Protein AF-A0A0K0DYM8-F1 (afdb_monomer)

Structure (mmCIF, N/CA/C/O backbone):
data_AF-A0A0K0DYM8-F1
#
_entry.id   AF-A0A0K0DYM8-F1
#
loop_
_atom_site.group_PDB
_atom_site.id
_atom_site.type_symbol
_atom_site.label_atom_id
_atom_site.label_alt_id
_atom_site.label_comp_id
_atom_site.label_asym_id
_atom_site.label_entity_id
_atom_site.label_seq_id
_atom_site.pdbx_PDB_ins_code
_atom_site.Cartn_x
_atom_site.Cartn_y
_atom_site.Cartn_z
_atom_site.occupancy
_atom_site.B_iso_or_equiv
_atom_site.auth_seq_id
_atom_site.auth_comp_id
_atom_site.auth_asym_id
_atom_site.auth_atom_id
_atom_site.pdbx_PDB_model_num
ATOM 1 N N . MET A 1 1 ? 2.536 31.984 -55.701 1.00 76.25 1 MET A N 1
ATOM 2 C CA . MET A 1 1 ? 2.014 32.136 -54.319 1.00 76.25 1 MET A CA 1
ATOM 3 C C . MET A 1 1 ? 1.707 30.810 -53.613 1.00 76.25 1 MET A C 1
ATOM 5 O O . MET A 1 1 ? 1.907 30.749 -52.410 1.00 76.25 1 MET A O 1
ATOM 9 N N . ILE A 1 2 ? 1.305 29.739 -54.312 1.00 89.00 2 ILE A N 1
ATOM 10 C CA . ILE A 1 2 ? 0.937 28.446 -53.687 1.00 89.00 2 ILE A CA 1
ATOM 11 C C . ILE A 1 2 ? 2.095 27.797 -52.894 1.00 89.00 2 ILE A C 1
ATOM 13 O O . ILE A 1 2 ? 1.890 27.336 -51.775 1.00 89.00 2 ILE A O 1
ATOM 17 N N . TYR A 1 3 ? 3.330 27.836 -53.409 1.00 87.06 3 TYR A N 1
ATOM 18 C CA . TYR A 1 3 ? 4.494 27.229 -52.738 1.00 87.06 3 TYR A CA 1
ATOM 19 C C . TYR A 1 3 ? 4.825 27.833 -51.362 1.00 87.06 3 TYR A C 1
ATOM 21 O O . TYR A 1 3 ? 5.215 27.100 -50.455 1.00 87.06 3 TYR A O 1
ATOM 29 N N . MET A 1 4 ? 4.624 29.143 -51.175 1.00 86.62 4 MET A N 1
ATOM 30 C CA . MET A 1 4 ? 4.888 29.799 -49.884 1.00 86.62 4 MET A CA 1
ATOM 31 C C . MET A 1 4 ? 3.866 29.395 -48.814 1.00 86.62 4 MET A C 1
ATOM 33 O O . MET A 1 4 ? 4.218 29.268 -47.645 1.00 86.62 4 MET A O 1
ATOM 37 N N . SER A 1 5 ? 2.620 29.120 -49.211 1.00 91.62 5 SER A N 1
ATOM 38 C CA . SER A 1 5 ? 1.587 28.621 -48.295 1.00 91.62 5 SER A CA 1
ATOM 39 C C . SER A 1 5 ? 1.894 27.192 -47.827 1.00 91.62 5 SER A C 1
ATOM 41 O O . SER A 1 5 ? 1.830 26.908 -46.632 1.00 91.62 5 SER A O 1
ATOM 43 N N . LEU A 1 6 ? 2.337 26.321 -48.739 1.00 94.88 6 LEU A N 1
ATOM 44 C CA . LEU A 1 6 ? 2.711 24.938 -48.424 1.00 94.88 6 LEU A CA 1
ATOM 45 C C . LEU A 1 6 ? 3.887 24.863 -47.437 1.00 94.88 6 LEU A C 1
ATOM 47 O O . LEU A 1 6 ? 3.807 24.144 -46.442 1.00 94.88 6 LEU A O 1
ATOM 51 N N . PHE A 1 7 ? 4.940 25.658 -47.644 1.00 95.31 7 PHE A N 1
ATOM 52 C CA . PHE A 1 7 ? 6.095 25.671 -46.740 1.00 95.31 7 PHE A CA 1
ATOM 53 C C . PHE A 1 7 ? 5.724 26.116 -45.315 1.00 95.31 7 PHE A C 1
ATOM 55 O O . PHE A 1 7 ? 6.133 25.479 -44.344 1.00 95.31 7 PHE A O 1
ATOM 62 N N . LEU A 1 8 ? 4.892 27.155 -45.180 1.00 95.06 8 LEU A N 1
ATOM 63 C CA . LEU A 1 8 ? 4.423 27.635 -43.876 1.00 95.06 8 LEU A CA 1
ATOM 64 C C . LEU A 1 8 ? 3.559 26.596 -43.150 1.00 95.06 8 LEU A C 1
ATOM 66 O O . LEU A 1 8 ? 3.735 26.397 -41.949 1.00 95.06 8 LEU A O 1
ATOM 70 N N . THR A 1 9 ? 2.673 25.892 -43.863 1.00 96.12 9 THR A N 1
ATOM 71 C CA . THR A 1 9 ? 1.857 24.826 -43.252 1.00 96.12 9 THR A CA 1
ATOM 72 C C . THR A 1 9 ? 2.704 23.655 -42.751 1.00 96.12 9 THR A C 1
ATOM 74 O O . THR A 1 9 ? 2.507 23.199 -41.626 1.00 96.12 9 THR A O 1
ATOM 77 N N . ILE A 1 10 ? 3.699 23.215 -43.530 1.00 96.94 10 ILE A N 1
ATOM 78 C CA . ILE A 1 10 ? 4.620 22.143 -43.128 1.00 96.94 10 ILE A CA 1
ATOM 79 C C . ILE A 1 10 ? 5.446 22.578 -41.912 1.00 96.94 10 ILE A C 1
ATOM 81 O O . ILE A 1 10 ? 5.544 21.831 -40.939 1.00 96.94 10 ILE A O 1
ATOM 85 N N . HIS A 1 11 ? 5.988 23.799 -41.926 1.00 96.75 11 HIS A N 1
ATOM 86 C CA . HIS A 1 11 ? 6.742 24.337 -40.796 1.00 96.75 11 HIS A CA 1
ATOM 87 C C . HIS A 1 11 ? 5.886 24.395 -39.522 1.00 96.75 11 HIS A C 1
ATOM 89 O O . HIS A 1 11 ? 6.341 23.976 -38.460 1.00 96.75 11 HIS A O 1
ATOM 95 N N . PHE A 1 12 ? 4.629 24.839 -39.625 1.00 97.00 12 PHE A N 1
ATOM 96 C CA . PHE A 1 12 ? 3.708 24.907 -38.490 1.00 97.00 12 PHE A CA 1
ATOM 97 C C . PHE A 1 12 ? 3.423 23.520 -37.890 1.00 97.00 12 PHE A C 1
ATOM 99 O O . PHE A 1 12 ? 3.546 23.341 -36.677 1.00 97.00 12 PHE A O 1
ATOM 106 N N . ILE A 1 13 ? 3.150 22.513 -38.729 1.00 97.12 13 ILE A N 1
ATOM 107 C CA . ILE A 1 13 ? 2.933 21.121 -38.293 1.00 97.12 13 ILE A CA 1
ATOM 108 C C . ILE A 1 13 ? 4.178 20.558 -37.590 1.00 97.12 13 ILE A C 1
ATOM 110 O O . ILE A 1 13 ? 4.057 19.918 -36.541 1.00 97.12 13 ILE A O 1
ATOM 114 N N . ILE A 1 14 ? 5.377 20.824 -38.121 1.00 97.06 14 ILE A N 1
ATOM 115 C CA . ILE A 1 14 ? 6.640 20.396 -37.503 1.00 97.06 14 ILE A CA 1
ATOM 116 C C . ILE A 1 14 ? 6.831 21.082 -36.146 1.00 97.06 14 ILE A C 1
ATOM 118 O O . ILE A 1 14 ? 7.105 20.401 -35.159 1.00 97.06 14 ILE A O 1
ATOM 122 N N . THR A 1 15 ? 6.628 22.400 -36.053 1.00 96.19 15 THR A N 1
ATOM 123 C CA . THR A 1 15 ? 6.769 23.127 -34.781 1.00 96.19 15 THR A CA 1
ATOM 124 C C . THR A 1 15 ? 5.769 22.671 -33.728 1.00 96.19 15 THR A C 1
ATOM 126 O O . THR A 1 15 ? 6.154 22.490 -32.578 1.00 96.19 15 THR A O 1
ATOM 129 N N . ILE A 1 16 ? 4.518 22.402 -34.112 1.00 94.81 16 ILE A N 1
ATOM 130 C CA . ILE A 1 16 ? 3.509 21.842 -33.210 1.00 94.81 16 ILE A CA 1
ATOM 131 C C . ILE A 1 16 ? 3.924 20.444 -32.746 1.00 94.81 16 ILE A C 1
ATOM 133 O O . ILE A 1 16 ? 3.840 20.150 -31.558 1.00 94.81 16 ILE A O 1
ATOM 137 N N . SER A 1 17 ? 4.425 19.596 -33.645 1.00 93.12 17 SER A N 1
ATOM 138 C CA . SER A 1 17 ? 4.879 18.241 -33.297 1.00 93.12 17 SER A CA 1
ATOM 139 C C . SER A 1 17 ? 6.057 18.268 -32.319 1.00 93.12 17 SER A C 1
ATOM 141 O O . SER A 1 17 ? 6.051 17.539 -31.329 1.00 93.12 17 SER A O 1
ATOM 143 N N . ILE A 1 18 ? 7.035 19.152 -32.544 1.00 92.94 18 ILE A N 1
ATOM 144 C CA . ILE A 1 18 ? 8.165 19.371 -31.628 1.00 92.94 18 ILE A CA 1
ATOM 145 C C . ILE A 1 18 ? 7.661 19.931 -30.295 1.00 92.94 18 ILE A C 1
ATOM 147 O O . ILE A 1 18 ? 8.083 19.460 -29.244 1.00 92.94 18 ILE A O 1
ATOM 151 N N . PHE A 1 19 ? 6.724 20.881 -30.310 1.00 90.38 19 PHE A N 1
ATOM 152 C CA . PHE A 1 19 ? 6.136 21.436 -29.094 1.00 90.38 19 PHE A CA 1
ATOM 153 C C . PHE A 1 19 ? 5.374 20.371 -28.294 1.00 90.38 19 PHE A C 1
ATOM 155 O O . PHE A 1 19 ? 5.543 20.289 -27.084 1.00 90.38 19 PHE A O 1
ATOM 162 N N . TYR A 1 20 ? 4.613 19.483 -28.938 1.00 87.81 20 TYR A N 1
ATOM 163 C CA . TYR A 1 20 ? 3.971 18.355 -28.256 1.00 87.81 20 TYR A CA 1
ATOM 164 C C . TYR A 1 20 ? 4.980 17.327 -27.724 1.00 87.81 20 TYR A C 1
ATOM 166 O O . TYR A 1 20 ? 4.738 16.730 -26.679 1.00 87.81 20 TYR A O 1
ATOM 174 N N . GLN A 1 21 ? 6.126 17.137 -28.377 1.00 84.19 21 GLN A N 1
ATOM 175 C CA . GLN A 1 21 ? 7.191 16.276 -27.850 1.00 84.19 21 GLN A CA 1
ATOM 176 C C . GLN A 1 21 ? 7.942 16.917 -26.671 1.00 84.19 21 GLN A C 1
ATOM 178 O O . GLN A 1 21 ? 8.301 16.213 -25.731 1.00 84.19 21 GLN A O 1
ATOM 183 N N . TYR A 1 22 ? 8.157 18.236 -26.697 1.00 82.88 22 TYR A N 1
ATOM 184 C CA . TYR A 1 22 ? 8.876 18.967 -25.646 1.00 82.88 22 TYR A CA 1
ATOM 185 C C . TYR A 1 22 ? 7.999 19.334 -24.443 1.00 82.88 22 TYR A C 1
ATOM 187 O O . TYR A 1 22 ? 8.452 19.244 -23.305 1.00 82.88 22 TYR A O 1
ATOM 195 N N . PHE A 1 23 ? 6.756 19.748 -24.683 1.00 75.88 23 PHE A N 1
ATOM 196 C CA . PHE A 1 23 ? 5.824 20.250 -23.667 1.00 75.88 23 PHE A CA 1
ATOM 197 C C . PHE A 1 23 ? 4.587 19.371 -23.501 1.00 75.88 23 PHE A C 1
ATOM 199 O O . PHE A 1 23 ? 3.978 19.355 -22.434 1.00 75.88 23 PHE A O 1
ATOM 206 N N . GLY A 1 24 ? 4.200 18.645 -24.550 1.00 59.47 24 GLY A N 1
ATOM 207 C CA . GLY A 1 24 ? 2.870 18.053 -24.669 1.00 59.47 24 GLY A CA 1
ATOM 208 C C . GLY A 1 24 ? 2.549 16.915 -23.715 1.00 59.47 24 GLY A C 1
ATOM 209 O O . GLY A 1 24 ? 1.377 16.612 -23.563 1.00 59.47 24 GLY A O 1
ATOM 210 N N . TYR A 1 25 ? 3.514 16.305 -23.034 1.00 57.59 25 TYR A N 1
ATOM 211 C CA . TYR A 1 25 ? 3.206 15.365 -21.961 1.00 57.59 25 TYR A CA 1
ATOM 212 C C . TYR A 1 25 ? 4.405 15.239 -21.022 1.00 57.59 25 TYR A C 1
ATOM 214 O O . TYR A 1 25 ? 5.128 14.245 -21.035 1.00 57.59 25 TYR A O 1
ATOM 222 N N . ALA A 1 26 ? 4.519 16.162 -20.067 1.00 56.34 26 ALA A N 1
ATOM 223 C CA . ALA A 1 26 ? 4.923 15.740 -18.727 1.00 56.34 26 ALA A CA 1
ATOM 224 C C . ALA A 1 26 ? 3.776 14.900 -18.130 1.00 56.34 26 ALA A C 1
ATOM 226 O O . ALA A 1 26 ? 3.166 15.252 -17.127 1.00 56.34 26 ALA A O 1
ATOM 227 N N . LYS A 1 27 ? 3.428 13.789 -18.799 1.00 60.34 27 LYS A N 1
ATOM 228 C CA . LYS A 1 27 ? 2.675 12.692 -18.198 1.00 60.34 27 LYS A CA 1
ATOM 229 C C . LYS A 1 27 ? 3.397 12.417 -16.891 1.00 60.34 27 LYS A C 1
ATOM 231 O O . LYS A 1 27 ? 4.626 12.371 -16.919 1.00 60.34 27 LYS A O 1
ATOM 236 N N . ASN A 1 28 ? 2.680 12.302 -15.775 1.00 65.44 28 ASN A N 1
ATOM 237 C CA . ASN A 1 28 ? 3.280 11.954 -14.490 1.00 65.44 28 ASN A CA 1
ATOM 238 C C . ASN A 1 28 ? 4.006 10.610 -14.650 1.00 65.44 28 ASN A C 1
ATOM 240 O O . ASN A 1 28 ? 3.429 9.551 -14.407 1.00 65.44 28 ASN A O 1
ATOM 244 N N . THR A 1 29 ? 5.272 10.652 -15.084 1.00 74.75 29 THR A N 1
ATOM 245 C CA . THR A 1 29 ? 6.110 9.480 -15.367 1.00 74.75 29 THR A CA 1
ATOM 246 C C . THR A 1 29 ? 6.224 8.629 -14.118 1.00 74.75 29 THR A C 1
ATOM 248 O O . THR A 1 29 ? 6.376 7.420 -14.207 1.00 74.75 29 THR A O 1
ATOM 251 N N . CYS A 1 30 ? 6.039 9.256 -12.954 1.00 81.25 30 CYS A N 1
ATOM 252 C CA . CYS A 1 30 ? 5.968 8.578 -11.683 1.00 81.25 30 CYS A CA 1
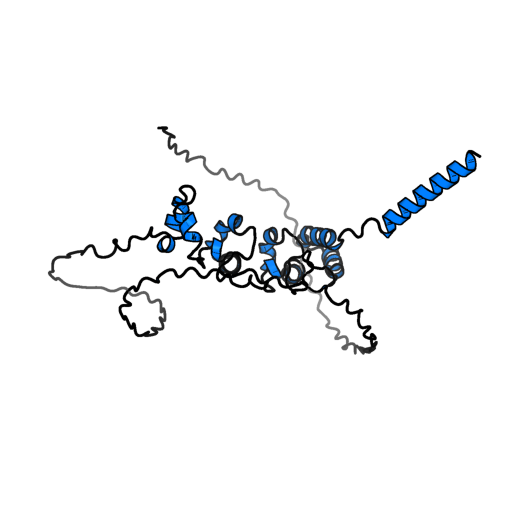ATOM 253 C C . CYS A 1 30 ? 4.910 7.463 -11.653 1.00 81.25 30 CYS A C 1
ATOM 255 O O . CYS A 1 30 ? 5.243 6.345 -11.277 1.00 81.25 30 CYS A O 1
ATOM 257 N N . ASN A 1 31 ? 3.675 7.702 -12.108 1.00 80.19 31 ASN A N 1
ATOM 258 C CA . ASN A 1 31 ? 2.615 6.690 -12.009 1.00 80.19 31 ASN A CA 1
ATOM 259 C C . ASN A 1 31 ? 2.886 5.499 -12.939 1.00 80.19 31 ASN A C 1
ATOM 261 O O . ASN A 1 31 ? 2.727 4.347 -12.532 1.00 80.19 31 ASN A O 1
ATOM 265 N N . GLU A 1 32 ? 3.332 5.759 -14.173 1.00 81.38 32 GLU A N 1
ATOM 266 C CA . GLU A 1 32 ? 3.671 4.705 -15.138 1.00 81.38 32 GLU A CA 1
ATOM 267 C C . GLU A 1 32 ? 4.900 3.894 -14.675 1.00 81.38 32 GLU A C 1
ATOM 269 O O . GLU A 1 32 ? 4.864 2.658 -14.693 1.00 81.38 32 GLU A O 1
ATOM 274 N N . ASP A 1 33 ? 5.948 4.562 -14.180 1.00 83.50 33 ASP A N 1
ATOM 275 C CA . ASP A 1 33 ? 7.163 3.917 -13.664 1.00 83.50 33 ASP A CA 1
ATOM 276 C C . ASP A 1 33 ? 6.875 3.094 -12.404 1.00 83.50 33 ASP A C 1
ATOM 278 O O . ASP A 1 33 ? 7.362 1.966 -12.261 1.00 83.50 33 ASP A O 1
ATOM 282 N N . ILE A 1 34 ? 6.044 3.613 -11.498 1.00 85.56 34 ILE A N 1
ATOM 283 C CA . ILE A 1 34 ? 5.637 2.889 -10.299 1.00 85.56 34 ILE A CA 1
ATOM 284 C C . ILE A 1 34 ? 4.812 1.663 -10.678 1.00 85.56 34 ILE A C 1
ATOM 286 O O . ILE A 1 34 ? 5.141 0.567 -10.226 1.00 85.56 34 ILE A O 1
ATOM 290 N N . LEU A 1 35 ? 3.794 1.794 -11.534 1.00 85.19 35 LEU A N 1
ATOM 291 C CA . LEU A 1 35 ? 2.987 0.652 -11.976 1.00 85.19 35 LEU A CA 1
ATOM 292 C C . LEU A 1 35 ? 3.841 -0.412 -12.673 1.00 85.19 35 LEU A C 1
ATOM 294 O O . LEU A 1 35 ? 3.653 -1.610 -12.432 1.00 85.19 35 LEU A O 1
ATOM 298 N N . PHE A 1 36 ? 4.805 0.001 -13.504 1.00 88.56 36 PHE A N 1
ATOM 299 C CA . PHE A 1 36 ? 5.787 -0.904 -14.101 1.00 88.56 36 PHE A CA 1
ATOM 300 C C . PHE A 1 36 ? 6.571 -1.651 -13.021 1.00 88.56 36 PHE A C 1
ATOM 302 O O . PHE A 1 36 ? 6.734 -2.874 -13.098 1.00 88.56 36 PHE A O 1
ATOM 309 N N . CYS A 1 37 ? 7.034 -0.928 -12.007 1.00 88.94 37 CYS A N 1
ATOM 310 C CA . CYS A 1 37 ? 7.791 -1.496 -10.913 1.00 88.94 37 CYS A CA 1
ATOM 311 C C . CYS A 1 37 ? 6.966 -2.461 -10.069 1.00 88.94 37 CYS A C 1
ATOM 313 O O . CYS A 1 37 ? 7.419 -3.586 -9.896 1.00 88.94 37 CYS A O 1
ATOM 315 N N . ILE A 1 38 ? 5.750 -2.109 -9.642 1.00 85.44 38 ILE A N 1
ATOM 316 C CA . ILE A 1 38 ? 4.884 -3.004 -8.862 1.00 85.44 38 ILE A CA 1
ATOM 317 C C . ILE A 1 38 ? 4.633 -4.311 -9.625 1.00 85.44 38 ILE A C 1
ATOM 319 O O . ILE A 1 38 ? 4.827 -5.402 -9.085 1.00 85.44 38 ILE A O 1
ATOM 323 N N . LYS A 1 39 ? 4.278 -4.218 -10.915 1.00 88.06 39 LYS A N 1
ATOM 324 C CA . LYS A 1 39 ? 3.978 -5.393 -11.749 1.00 88.06 39 LYS A CA 1
ATOM 325 C C . LYS A 1 39 ? 5.185 -6.305 -11.962 1.00 88.06 39 LYS A C 1
ATOM 327 O O . LYS A 1 39 ? 5.019 -7.518 -12.096 1.00 88.06 39 LYS A O 1
ATOM 332 N N . ASN A 1 40 ? 6.395 -5.750 -12.027 1.00 88.69 40 ASN A N 1
ATOM 333 C CA . ASN A 1 40 ? 7.599 -6.524 -12.331 1.00 88.69 40 ASN A CA 1
ATOM 334 C C . ASN A 1 40 ? 8.460 -6.853 -11.104 1.00 88.69 40 ASN A C 1
ATOM 336 O O . ASN A 1 40 ? 9.331 -7.715 -11.218 1.00 88.69 40 ASN A O 1
ATOM 340 N N . PHE A 1 41 ? 8.210 -6.256 -9.933 1.00 82.25 41 PHE A N 1
ATOM 341 C CA . PHE A 1 41 ? 9.007 -6.495 -8.724 1.00 82.25 41 PHE A CA 1
ATOM 342 C C . PHE A 1 41 ? 8.988 -7.973 -8.305 1.00 82.25 41 PHE A C 1
ATOM 344 O O . PHE A 1 41 ? 10.025 -8.531 -7.944 1.00 82.25 41 PHE A O 1
ATOM 351 N N . ARG A 1 42 ? 7.840 -8.650 -8.480 1.00 81.62 42 ARG A N 1
ATOM 352 C CA . ARG A 1 42 ? 7.676 -10.093 -8.222 1.00 81.62 42 ARG A CA 1
ATOM 353 C C . ARG A 1 42 ? 8.602 -10.990 -9.040 1.00 81.62 42 ARG A C 1
ATOM 355 O O . ARG A 1 42 ? 8.909 -12.096 -8.610 1.00 81.62 42 ARG A O 1
ATOM 362 N N . LYS A 1 43 ? 9.070 -10.545 -10.209 1.00 85.75 43 LYS A N 1
ATOM 363 C CA . LYS A 1 43 ? 9.867 -11.389 -11.113 1.00 85.75 43 LYS A CA 1
ATOM 364 C C . LYS A 1 43 ? 11.302 -11.624 -10.624 1.00 85.75 43 LYS A C 1
ATOM 366 O O . LYS A 1 43 ? 12.060 -12.280 -11.328 1.00 85.75 43 LYS A O 1
ATOM 371 N N . ASN A 1 44 ? 11.693 -11.094 -9.455 1.00 80.06 44 ASN A N 1
ATOM 372 C CA . ASN A 1 44 ? 13.039 -11.220 -8.876 1.00 80.06 44 ASN A CA 1
ATOM 373 C C . ASN A 1 44 ? 14.183 -10.874 -9.852 1.00 80.06 44 ASN A C 1
ATOM 375 O O . ASN A 1 44 ? 15.319 -11.300 -9.662 1.00 80.06 44 ASN A O 1
ATOM 379 N N . ASN A 1 45 ? 13.899 -10.066 -10.875 1.00 89.56 45 ASN A N 1
ATOM 380 C CA . ASN A 1 45 ? 14.873 -9.663 -11.876 1.00 89.56 45 ASN A CA 1
ATOM 381 C C . ASN A 1 45 ? 15.703 -8.485 -11.339 1.00 89.56 45 ASN A C 1
ATOM 383 O O . ASN A 1 45 ? 15.166 -7.417 -11.034 1.00 89.56 45 ASN A O 1
ATOM 387 N N . GLU A 1 46 ? 17.014 -8.687 -11.229 1.00 90.56 46 GLU A N 1
ATOM 388 C CA . GLU A 1 46 ? 17.959 -7.697 -10.706 1.00 90.56 46 GLU A CA 1
ATOM 389 C C . GLU A 1 46 ? 18.004 -6.413 -11.549 1.00 90.56 46 GLU A C 1
ATOM 391 O O . GLU A 1 46 ? 18.158 -5.316 -11.013 1.00 90.56 46 GLU A O 1
ATOM 396 N N . GLU A 1 47 ? 17.799 -6.519 -12.864 1.00 91.12 47 GLU A N 1
ATOM 397 C CA . GLU A 1 47 ? 17.714 -5.366 -13.760 1.00 91.12 47 GLU A CA 1
ATOM 398 C C . GLU A 1 47 ? 16.492 -4.505 -13.429 1.00 91.12 47 GLU A C 1
ATOM 400 O O . GLU A 1 47 ? 16.608 -3.288 -13.283 1.00 91.12 47 GLU A O 1
ATOM 405 N N . VAL A 1 48 ? 15.335 -5.140 -13.209 1.00 88.19 48 VAL A N 1
ATOM 406 C CA . VAL A 1 48 ? 14.102 -4.455 -12.794 1.00 88.19 48 VAL A CA 1
ATOM 407 C C . VAL A 1 48 ? 14.301 -3.787 -11.439 1.00 88.19 48 VAL A C 1
ATOM 409 O O . VAL A 1 48 ? 13.940 -2.624 -11.286 1.00 88.19 48 VAL A O 1
ATOM 412 N N . LYS A 1 49 ? 14.926 -4.471 -10.472 1.00 85.19 49 LYS A N 1
ATOM 413 C CA . LYS A 1 49 ? 15.220 -3.894 -9.150 1.00 85.19 49 LYS A CA 1
ATOM 414 C C . LYS A 1 49 ? 16.077 -2.637 -9.264 1.00 85.19 49 LYS A C 1
ATOM 416 O O . LYS A 1 49 ? 15.710 -1.615 -8.690 1.00 85.19 49 LYS A O 1
ATOM 421 N N . LYS A 1 50 ? 17.161 -2.676 -10.048 1.00 86.94 50 LYS A N 1
ATOM 422 C CA . LYS A 1 50 ? 18.025 -1.508 -10.296 1.00 86.94 50 LYS A CA 1
ATOM 423 C C . LYS A 1 50 ? 17.274 -0.378 -10.994 1.00 86.94 50 LYS A C 1
ATOM 425 O O . LYS A 1 50 ? 17.407 0.779 -10.597 1.00 86.94 50 LYS A O 1
ATOM 430 N N . LYS A 1 51 ? 16.456 -0.707 -12.000 1.00 85.12 51 LYS A N 1
ATOM 431 C CA . LYS A 1 51 ? 15.631 0.268 -12.724 1.00 85.12 51 LYS A CA 1
ATOM 432 C C . LYS A 1 51 ? 14.653 0.958 -11.769 1.00 85.12 51 LYS A C 1
ATOM 434 O O . LYS A 1 51 ? 14.633 2.180 -11.689 1.00 85.12 51 LYS A O 1
ATOM 439 N N . CYS A 1 52 ? 13.931 0.178 -10.971 1.00 85.50 52 CYS A N 1
ATOM 440 C CA . CYS A 1 52 ? 12.975 0.676 -9.989 1.00 85.50 52 CYS A CA 1
ATOM 441 C C . CYS A 1 52 ? 13.636 1.503 -8.893 1.00 85.50 52 CYS A C 1
ATOM 443 O O . CYS A 1 52 ? 13.160 2.587 -8.582 1.00 85.50 52 CYS A O 1
ATOM 445 N N . GLN A 1 53 ? 14.776 1.057 -8.361 1.00 81.50 53 GLN A N 1
ATOM 446 C CA . GLN A 1 53 ? 15.555 1.831 -7.393 1.00 81.50 53 GLN A CA 1
ATOM 447 C C . GLN A 1 53 ? 15.982 3.197 -7.943 1.00 81.50 53 GLN A C 1
ATOM 449 O O . GLN A 1 53 ? 15.959 4.172 -7.196 1.00 81.50 53 GLN A O 1
ATOM 454 N N . LYS A 1 54 ? 16.331 3.272 -9.235 1.00 80.81 54 LYS A N 1
ATOM 455 C CA . LYS A 1 54 ? 16.709 4.518 -9.914 1.00 80.81 54 LYS A CA 1
ATOM 456 C C . LYS A 1 54 ? 15.512 5.437 -10.187 1.00 80.81 54 LYS A C 1
ATOM 458 O O . LYS A 1 54 ? 15.675 6.652 -10.134 1.00 80.81 54 LYS A O 1
ATOM 463 N N . PHE A 1 55 ? 14.337 4.875 -10.478 1.00 71.44 55 PHE A N 1
ATOM 464 C CA . PHE A 1 55 ? 13.125 5.646 -10.785 1.00 71.44 55 PHE A CA 1
ATOM 465 C C . PHE A 1 55 ? 12.449 6.273 -9.580 1.00 71.44 55 PHE A C 1
ATOM 467 O O . PHE A 1 55 ? 11.654 7.191 -9.757 1.00 71.44 55 PHE A O 1
ATOM 474 N N . PHE A 1 56 ? 12.795 5.844 -8.366 1.00 68.06 56 PHE A N 1
ATOM 475 C CA . PHE A 1 56 ? 12.388 6.533 -7.149 1.00 68.06 56 PHE A CA 1
ATOM 476 C C . PHE A 1 56 ? 13.076 7.888 -7.027 1.00 68.06 56 PHE A C 1
ATOM 478 O O . PHE A 1 56 ? 13.957 8.086 -6.188 1.00 68.06 56 PHE A O 1
ATOM 485 N N . ARG A 1 57 ? 12.657 8.830 -7.872 1.00 63.94 57 ARG A N 1
ATOM 486 C CA . ARG A 1 57 ? 12.804 10.245 -7.594 1.00 63.94 57 ARG A CA 1
ATOM 487 C C . ARG A 1 57 ? 12.053 10.491 -6.296 1.00 63.94 57 ARG A C 1
ATOM 489 O O . ARG A 1 57 ? 10.890 10.127 -6.166 1.00 63.94 57 ARG A O 1
ATOM 496 N N . ASN A 1 58 ? 12.725 11.128 -5.347 1.00 68.75 58 ASN A N 1
ATOM 497 C CA . ASN A 1 58 ? 12.076 11.646 -4.144 1.00 68.75 58 ASN A CA 1
ATOM 498 C C . ASN A 1 58 ? 11.118 12.812 -4.476 1.00 68.75 58 ASN A C 1
ATOM 500 O O . ASN A 1 58 ? 10.548 13.407 -3.572 1.00 68.75 58 ASN A O 1
ATOM 504 N N . ASP A 1 59 ? 10.962 13.125 -5.766 1.00 70.38 59 ASP A N 1
ATOM 505 C CA . ASP A 1 59 ? 10.286 14.300 -6.299 1.00 70.38 59 ASP A CA 1
ATOM 506 C C . ASP A 1 59 ? 8.899 13.970 -6.866 1.00 70.38 59 ASP A C 1
ATOM 508 O O . ASP A 1 59 ? 8.360 14.777 -7.613 1.00 70.38 59 ASP A O 1
ATOM 512 N N . CYS A 1 60 ? 8.332 12.788 -6.599 1.00 78.00 60 CYS A N 1
ATOM 513 C CA . CYS A 1 60 ? 6.943 12.522 -6.972 1.00 78.00 60 CYS A CA 1
ATOM 514 C C . CYS A 1 60 ? 6.019 13.211 -5.962 1.00 78.00 60 CYS A C 1
ATOM 516 O O . CYS A 1 60 ? 5.966 12.760 -4.815 1.00 78.00 60 CYS A O 1
ATOM 518 N N . PRO A 1 61 ? 5.324 14.299 -6.339 1.00 76.88 61 PRO A N 1
ATOM 519 C CA . PRO A 1 61 ? 4.428 14.973 -5.418 1.00 76.88 61 PRO A CA 1
ATOM 520 C C . PRO A 1 61 ? 3.186 14.115 -5.177 1.00 76.88 61 PRO A C 1
ATOM 522 O O . PRO A 1 61 ? 2.691 13.444 -6.084 1.00 76.88 61 PRO A O 1
ATOM 525 N N . CYS A 1 62 ? 2.657 14.182 -3.960 1.00 79.31 62 CYS A N 1
ATOM 526 C CA . CYS A 1 62 ? 1.298 13.742 -3.674 1.00 79.31 62 CYS A CA 1
ATOM 527 C C . CYS A 1 62 ? 0.315 14.524 -4.556 1.00 79.31 62 CYS A C 1
ATOM 529 O O . CYS A 1 62 ? 0.452 15.744 -4.679 1.00 79.31 62 CYS A O 1
ATOM 531 N N . SER A 1 63 ? -0.687 13.849 -5.128 1.00 74.12 63 SER A N 1
ATOM 532 C CA . SER A 1 63 ? -1.702 14.478 -5.992 1.00 74.12 63 SER A CA 1
ATOM 533 C C . SER A 1 63 ? -2.426 15.659 -5.328 1.00 74.12 63 SER A C 1
ATOM 535 O O . SER A 1 63 ? -2.877 16.566 -6.020 1.00 74.12 63 SER A O 1
ATOM 537 N N . ASP A 1 64 ? -2.471 15.693 -3.994 1.00 69.31 64 ASP A N 1
ATOM 538 C CA . ASP A 1 64 ? -3.252 16.666 -3.223 1.00 69.31 64 ASP A CA 1
ATOM 539 C C . ASP A 1 64 ? -2.570 18.037 -3.042 1.00 69.31 64 ASP A C 1
ATOM 541 O O . ASP A 1 64 ? -3.107 18.898 -2.348 1.00 69.31 64 ASP A O 1
ATOM 545 N N . GLY A 1 65 ? -1.367 18.262 -3.594 1.00 67.31 65 GLY A N 1
ATOM 546 C CA . GLY A 1 65 ? -0.620 19.531 -3.470 1.00 67.31 65 GLY A CA 1
ATOM 547 C C . GLY A 1 65 ? -0.192 19.897 -2.038 1.00 67.31 65 GLY A C 1
ATOM 548 O O . GLY A 1 65 ? 0.585 20.829 -1.823 1.00 67.31 65 GLY A O 1
ATOM 549 N N . ASN A 1 66 ? -0.663 19.141 -1.050 1.00 65.38 66 ASN A N 1
ATOM 550 C CA . ASN A 1 66 ? -0.339 19.280 0.348 1.00 65.38 66 ASN A CA 1
ATOM 551 C C . ASN A 1 66 ? 0.939 18.481 0.625 1.00 65.38 66 ASN A C 1
ATOM 553 O O . ASN A 1 66 ? 0.927 17.255 0.647 1.00 65.38 66 ASN A O 1
ATOM 557 N N . TYR A 1 67 ? 2.046 19.189 0.850 1.00 59.66 67 TYR A N 1
ATOM 558 C CA . TYR A 1 67 ? 3.367 18.641 1.198 1.00 59.66 67 TYR A CA 1
ATOM 559 C C . TYR A 1 67 ? 3.412 17.921 2.562 1.00 59.66 67 TYR A C 1
ATOM 561 O O . TYR A 1 67 ? 4.490 17.670 3.107 1.00 59.66 67 TYR A O 1
ATOM 569 N N . THR A 1 68 ? 2.259 17.585 3.142 1.00 64.88 68 THR A N 1
ATOM 570 C CA . THR A 1 68 ? 2.205 16.719 4.314 1.00 64.88 68 THR A CA 1
ATOM 571 C C . THR A 1 68 ? 2.748 15.349 3.911 1.00 64.88 68 THR A C 1
ATOM 573 O O . THR A 1 68 ? 2.316 14.729 2.947 1.00 64.88 68 THR A O 1
ATOM 576 N N . SER A 1 69 ? 3.795 14.932 4.619 1.00 77.88 69 SER A N 1
ATOM 577 C CA . SER A 1 69 ? 4.852 13.991 4.218 1.00 77.88 69 SER A CA 1
ATOM 578 C C . SER A 1 69 ? 4.429 12.533 3.985 1.00 77.88 69 SER A C 1
ATOM 580 O O . SER A 1 69 ? 5.281 11.645 3.914 1.00 77.88 69 SER A O 1
ATOM 582 N N . CYS A 1 70 ? 3.129 12.265 3.888 1.00 86.69 70 CYS A N 1
ATOM 583 C CA . CYS A 1 70 ? 2.563 10.932 3.914 1.00 86.69 70 CYS A CA 1
ATOM 584 C C . CYS A 1 70 ? 1.398 10.790 2.936 1.00 86.69 70 CYS A C 1
ATOM 586 O O . CYS A 1 70 ? 0.249 11.066 3.273 1.00 86.69 70 CYS A O 1
ATOM 588 N N . CYS A 1 71 ? 1.690 10.311 1.735 1.00 88.75 71 CYS A N 1
ATOM 589 C CA . CYS A 1 71 ? 0.678 9.950 0.756 1.00 88.75 71 CYS A CA 1
ATOM 590 C C . CYS A 1 71 ? 1.108 8.701 -0.000 1.00 88.75 71 CYS A C 1
ATOM 592 O O . CYS A 1 71 ? 2.297 8.396 -0.103 1.00 88.75 71 CYS A O 1
ATOM 594 N N . ASP A 1 72 ? 0.131 8.000 -0.551 1.00 89.50 72 ASP A N 1
ATOM 595 C CA . ASP A 1 72 ? 0.382 6.923 -1.488 1.00 89.50 72 ASP A CA 1
ATOM 596 C C . ASP A 1 72 ? 0.562 7.496 -2.895 1.00 89.50 72 ASP A C 1
ATOM 598 O O . ASP A 1 72 ? -0.207 8.341 -3.341 1.00 89.50 72 ASP A O 1
ATOM 602 N N . LEU A 1 73 ? 1.593 7.034 -3.598 1.00 88.62 73 LEU A N 1
ATOM 603 C CA . LEU A 1 73 ? 1.902 7.450 -4.966 1.00 88.62 73 LEU A CA 1
ATOM 604 C C . LEU A 1 73 ? 1.043 6.719 -6.011 1.00 88.62 73 LEU A C 1
ATOM 606 O O . LEU A 1 73 ? 1.174 6.977 -7.204 1.00 88.62 73 LEU A O 1
ATOM 610 N N . VAL A 1 74 ? 0.209 5.765 -5.583 1.00 88.19 74 VAL A N 1
ATOM 611 C CA . VAL A 1 74 ? -0.696 5.011 -6.457 1.00 88.19 74 VAL A CA 1
ATOM 612 C C . VAL A 1 74 ? -2.045 4.835 -5.781 1.00 88.19 74 VAL A C 1
ATOM 614 O O . VAL A 1 74 ? -2.118 4.368 -4.646 1.00 88.19 74 VAL A O 1
ATOM 617 N N . ASP A 1 75 ? -3.114 5.096 -6.525 1.00 85.62 75 ASP A N 1
ATOM 618 C CA . ASP A 1 75 ? -4.494 5.030 -6.027 1.00 85.62 75 ASP A CA 1
ATOM 619 C C . ASP A 1 75 ? -4.912 3.621 -5.571 1.00 85.62 75 ASP A C 1
ATOM 621 O O . ASP A 1 75 ? -5.833 3.447 -4.775 1.00 85.62 75 ASP A O 1
ATOM 625 N N . ASN A 1 76 ? -4.233 2.581 -6.063 1.00 86.69 76 ASN A N 1
ATOM 626 C CA . ASN A 1 76 ? -4.530 1.190 -5.741 1.00 86.69 76 ASN A CA 1
ATOM 627 C C . ASN A 1 76 ? -3.500 0.537 -4.810 1.00 86.69 76 ASN A C 1
ATOM 629 O O . ASN A 1 76 ? -3.368 -0.685 -4.794 1.00 86.69 76 ASN A O 1
ATOM 633 N N . CYS A 1 77 ? -2.799 1.328 -3.994 1.00 90.44 77 CYS A N 1
ATOM 634 C CA . CYS A 1 77 ? -1.883 0.816 -2.973 1.00 90.44 77 CYS A CA 1
ATOM 635 C C . CYS A 1 77 ? -2.509 -0.251 -2.064 1.00 90.44 77 CYS A C 1
ATOM 637 O O . CYS A 1 77 ? -1.820 -1.172 -1.622 1.00 90.44 77 CYS A O 1
ATOM 639 N N . LEU A 1 78 ? -3.821 -0.180 -1.830 1.00 86.75 78 LEU A N 1
ATOM 640 C CA . LEU A 1 78 ? -4.553 -1.191 -1.078 1.00 86.75 78 LEU A CA 1
ATOM 641 C C . LEU A 1 78 ? -4.423 -2.587 -1.693 1.00 86.75 78 LEU A C 1
ATOM 643 O O . LEU A 1 78 ? -4.229 -3.554 -0.958 1.00 86.75 78 LEU A O 1
ATOM 647 N N . ASP A 1 79 ? -4.481 -2.738 -3.016 1.00 88.62 79 ASP A N 1
ATOM 648 C CA . ASP A 1 79 ? -4.366 -4.044 -3.699 1.00 88.62 79 ASP A CA 1
ATOM 649 C C . ASP A 1 79 ? -3.009 -4.720 -3.458 1.00 88.62 79 ASP A C 1
ATOM 651 O O . ASP A 1 79 ? -2.828 -5.908 -3.712 1.00 88.62 79 ASP A O 1
ATOM 655 N N . TYR A 1 80 ? -2.064 -3.950 -2.931 1.00 89.50 80 TYR A N 1
ATOM 656 C CA . TYR A 1 80 ? -0.687 -4.312 -2.680 1.00 89.50 80 TYR A CA 1
ATOM 657 C C . TYR A 1 80 ? -0.359 -4.375 -1.182 1.00 89.50 80 TYR A C 1
ATOM 659 O O . TYR A 1 80 ? 0.813 -4.455 -0.816 1.00 89.50 80 TYR A O 1
ATOM 667 N N . ASP A 1 81 ? -1.363 -4.360 -0.298 1.00 88.69 81 ASP A N 1
ATOM 668 C CA . ASP A 1 81 ? -1.161 -4.348 1.157 1.00 88.69 81 ASP A CA 1
ATOM 669 C C . ASP A 1 81 ? -0.394 -5.574 1.682 1.00 88.69 81 ASP A C 1
ATOM 671 O O . ASP A 1 81 ? 0.352 -5.490 2.661 1.00 88.69 81 ASP A O 1
ATOM 675 N N . GLU A 1 82 ? -0.481 -6.704 0.980 1.00 90.88 82 GLU A N 1
ATOM 676 C CA . GLU A 1 82 ? 0.349 -7.879 1.242 1.00 90.88 82 GLU A CA 1
ATOM 677 C C . GLU A 1 82 ? 1.860 -7.584 1.159 1.00 90.88 82 GLU A C 1
ATOM 679 O O . GLU A 1 82 ? 2.631 -8.070 1.995 1.00 90.88 82 GLU A O 1
ATOM 684 N N . TYR A 1 83 ? 2.292 -6.708 0.243 1.00 91.56 83 TYR A N 1
ATOM 685 C CA . TYR A 1 83 ? 3.697 -6.321 0.084 1.00 91.56 83 TYR A CA 1
ATOM 686 C C . TYR A 1 83 ? 4.203 -5.420 1.210 1.00 91.56 83 TYR A C 1
ATOM 688 O O . TYR A 1 83 ? 5.415 -5.321 1.414 1.00 91.56 83 TYR A O 1
ATOM 696 N N . CYS A 1 84 ? 3.311 -4.784 1.978 1.00 92.38 84 CYS A N 1
ATOM 697 C CA . CYS A 1 84 ? 3.703 -4.016 3.160 1.00 92.38 84 CYS A CA 1
ATOM 698 C C . CYS A 1 84 ? 4.382 -4.906 4.217 1.00 92.38 84 CYS A C 1
ATOM 700 O O . CYS A 1 84 ? 5.223 -4.433 4.989 1.00 92.38 84 CYS A O 1
ATOM 702 N N . ARG A 1 85 ? 4.014 -6.196 4.262 1.00 90.31 85 ARG A N 1
ATOM 703 C CA . ARG A 1 85 ? 4.508 -7.182 5.239 1.00 90.31 85 ARG A CA 1
ATOM 704 C C . ARG A 1 85 ? 5.725 -7.955 4.733 1.00 90.31 85 ARG A C 1
ATOM 706 O O . ARG A 1 85 ? 6.557 -8.385 5.529 1.00 90.31 85 ARG A O 1
ATOM 713 N N . GLU A 1 86 ? 5.861 -8.102 3.420 1.00 93.06 86 GLU A N 1
ATOM 714 C CA . GLU A 1 86 ? 6.960 -8.840 2.806 1.00 93.06 86 GLU A CA 1
ATOM 715 C C . GLU A 1 86 ? 8.296 -8.089 2.963 1.00 93.06 86 GLU A C 1
ATOM 717 O O . GLU A 1 86 ? 8.455 -6.963 2.495 1.00 93.06 86 GLU A O 1
ATOM 722 N N . LYS A 1 87 ? 9.300 -8.714 3.593 1.00 91.44 87 LYS A N 1
ATOM 723 C CA . LYS A 1 87 ? 10.597 -8.071 3.895 1.00 91.44 87 LYS A CA 1
ATOM 724 C C . LYS A 1 87 ? 11.304 -7.514 2.649 1.00 91.44 87 LYS A C 1
ATOM 726 O O . LYS A 1 87 ? 11.894 -6.438 2.721 1.00 91.44 87 LYS A O 1
ATOM 731 N N . SER A 1 88 ? 11.231 -8.226 1.524 1.00 87.75 88 SER A N 1
ATOM 732 C CA . SER A 1 88 ? 11.788 -7.840 0.214 1.00 87.75 88 SER A CA 1
ATOM 733 C C . SER A 1 88 ? 11.120 -6.597 -0.372 1.00 87.75 88 SER A C 1
ATOM 735 O O . SER A 1 88 ? 11.794 -5.775 -0.992 1.00 87.75 88 SER A O 1
ATOM 737 N N . SER A 1 89 ? 9.814 -6.454 -0.159 1.00 89.69 89 SER A N 1
ATOM 738 C CA . SER A 1 89 ? 8.983 -5.405 -0.757 1.00 89.69 89 SER A CA 1
ATOM 739 C C . SER A 1 89 ? 8.761 -4.226 0.196 1.00 89.69 89 SER A C 1
ATOM 741 O O . SER A 1 89 ? 8.449 -3.125 -0.241 1.00 89.69 89 SER A O 1
ATOM 743 N N . ARG A 1 90 ? 9.023 -4.388 1.498 1.00 90.25 90 ARG A N 1
ATOM 744 C CA . ARG A 1 90 ? 8.814 -3.360 2.530 1.00 90.25 90 ARG A CA 1
ATOM 745 C C . ARG A 1 90 ? 9.518 -2.035 2.233 1.00 90.25 90 ARG A C 1
ATOM 747 O O . ARG A 1 90 ? 8.922 -0.976 2.388 1.00 90.25 90 ARG A O 1
ATOM 754 N N . LEU A 1 91 ? 10.781 -2.078 1.795 1.00 88.56 91 LEU A N 1
ATOM 755 C CA . LEU A 1 91 ? 11.541 -0.870 1.426 1.00 88.56 91 LEU A CA 1
ATOM 756 C C . LEU A 1 91 ? 10.939 -0.156 0.212 1.00 88.56 91 LEU A C 1
ATOM 758 O O . LEU A 1 91 ? 10.967 1.069 0.141 1.00 88.56 91 LEU A O 1
ATOM 762 N N . TYR A 1 92 ? 10.409 -0.933 -0.729 1.00 88.19 92 TYR A N 1
ATOM 763 C CA . TYR A 1 92 ? 9.739 -0.438 -1.922 1.00 88.19 92 TYR A CA 1
ATOM 764 C C . TYR A 1 92 ? 8.400 0.212 -1.549 1.00 88.19 92 TYR A C 1
ATOM 766 O O . TYR A 1 92 ? 8.151 1.374 -1.866 1.00 88.19 92 TYR A O 1
ATOM 774 N N . MET A 1 93 ? 7.592 -0.489 -0.759 1.00 91.69 93 MET A N 1
ATOM 775 C CA . MET A 1 93 ? 6.302 -0.008 -0.279 1.00 91.69 93 MET A CA 1
ATOM 776 C C . MET A 1 93 ? 6.422 1.208 0.645 1.00 91.69 93 MET A C 1
ATOM 778 O O . MET A 1 93 ? 5.551 2.066 0.630 1.00 91.69 93 MET A O 1
ATOM 782 N N . LYS A 1 94 ? 7.532 1.354 1.380 1.00 91.75 94 LYS A N 1
ATOM 783 C CA . LYS A 1 94 ? 7.843 2.570 2.148 1.00 91.75 94 LYS A CA 1
ATOM 784 C C . LYS A 1 94 ? 7.996 3.825 1.289 1.00 91.75 94 LYS A C 1
ATOM 786 O O . LYS A 1 94 ? 7.905 4.920 1.823 1.00 91.75 94 LYS A O 1
ATOM 791 N N . LYS A 1 95 ? 8.243 3.688 -0.011 1.00 89.44 95 LYS A N 1
ATOM 792 C CA . LYS A 1 95 ? 8.303 4.828 -0.931 1.00 89.44 95 LYS A CA 1
ATOM 793 C C . LYS A 1 95 ? 7.014 5.001 -1.717 1.00 89.44 95 LYS A C 1
ATOM 795 O O . LYS A 1 95 ? 6.586 6.124 -1.923 1.00 89.44 95 LYS A O 1
ATOM 800 N N . VAL A 1 96 ? 6.429 3.893 -2.167 1.00 90.81 96 VAL A N 1
ATOM 801 C CA . VAL A 1 96 ? 5.261 3.915 -3.056 1.00 90.81 96 VAL A CA 1
ATOM 802 C C . VAL A 1 96 ? 3.960 4.098 -2.301 1.00 90.81 96 VAL A C 1
ATOM 804 O O . VAL A 1 96 ? 3.114 4.870 -2.722 1.00 90.81 96 VAL A O 1
ATOM 807 N N . CYS A 1 97 ? 3.804 3.369 -1.206 1.00 92.06 97 CYS A N 1
ATOM 808 C CA . CYS A 1 97 ? 2.565 3.281 -0.456 1.00 92.06 97 CYS A CA 1
ATOM 809 C C . CYS A 1 97 ? 2.821 3.524 1.041 1.00 92.06 97 CYS A C 1
ATOM 811 O O . CYS A 1 97 ? 2.490 2.665 1.871 1.00 92.06 97 CYS A O 1
ATOM 813 N N . PRO A 1 98 ? 3.525 4.605 1.429 1.00 91.81 98 PRO A N 1
ATOM 814 C CA . PRO A 1 98 ? 3.919 4.795 2.814 1.00 91.81 98 PRO A CA 1
ATOM 815 C C . PRO A 1 98 ? 2.704 4.936 3.734 1.00 91.81 98 PRO A C 1
ATOM 817 O O . PRO A 1 98 ? 2.749 4.435 4.858 1.00 91.81 98 PRO A O 1
ATOM 820 N N . TYR A 1 99 ? 1.610 5.521 3.246 1.00 89.00 99 TYR A N 1
ATOM 821 C CA . TYR A 1 99 ? 0.377 5.669 4.001 1.00 89.00 99 TYR A CA 1
ATOM 822 C C . TYR A 1 99 ? -0.383 4.343 4.078 1.00 89.00 99 TYR A C 1
ATOM 824 O O . TYR A 1 99 ? -0.643 3.846 5.180 1.00 89.00 99 TYR A O 1
ATOM 832 N N . THR A 1 100 ? -0.616 3.689 2.933 1.00 90.06 100 THR A N 1
ATOM 833 C CA . THR A 1 100 ? -1.285 2.384 2.891 1.00 90.06 100 THR A CA 1
ATOM 834 C C . THR A 1 100 ? -0.543 1.324 3.699 1.00 90.06 100 THR A C 1
ATOM 836 O O . THR A 1 100 ? -1.152 0.419 4.262 1.00 90.06 100 THR A O 1
ATOM 839 N N . CYS A 1 101 ? 0.777 1.422 3.814 1.00 92.00 101 CYS A N 1
ATOM 840 C CA . CYS A 1 101 ? 1.560 0.507 4.629 1.00 92.00 101 CYS A CA 1
ATOM 841 C C . CYS A 1 101 ? 1.830 0.998 6.053 1.00 92.00 101 CYS A C 1
ATOM 843 O O . CYS A 1 101 ? 2.367 0.234 6.855 1.00 92.00 101 CYS A O 1
ATOM 845 N N . GLY A 1 102 ? 1.376 2.201 6.426 1.00 89.69 102 GLY A N 1
ATOM 846 C CA . GLY A 1 102 ? 1.496 2.740 7.786 1.00 89.69 102 GLY A CA 1
ATOM 847 C C . GLY A 1 102 ? 2.944 3.007 8.177 1.00 89.69 102 GLY A C 1
ATOM 848 O O . GLY A 1 102 ? 3.315 2.879 9.339 1.00 89.69 102 GLY A O 1
ATOM 849 N N . PHE A 1 103 ? 3.781 3.312 7.190 1.00 91.19 103 PHE A N 1
ATOM 850 C CA . PHE A 1 103 ? 5.135 3.807 7.404 1.00 91.19 103 PHE A CA 1
ATOM 851 C C . PHE A 1 103 ? 5.163 5.304 7.710 1.00 91.19 103 PHE A C 1
ATOM 853 O O . PHE A 1 103 ? 6.212 5.819 8.094 1.00 91.19 103 PHE A O 1
ATOM 860 N N . CYS A 1 104 ? 4.030 5.977 7.535 1.00 90.56 104 CYS A N 1
ATOM 861 C CA . CYS A 1 104 ? 3.777 7.344 7.944 1.00 90.56 104 CYS A CA 1
ATOM 862 C C . CYS A 1 104 ? 2.299 7.494 8.341 1.00 90.56 104 CYS A C 1
ATOM 864 O O . CYS A 1 104 ? 1.476 6.616 8.061 1.00 90.56 104 CYS A O 1
ATOM 866 N N . GLU A 1 105 ? 1.977 8.604 8.997 1.00 84.25 105 GLU A N 1
ATOM 867 C CA . GLU A 1 105 ? 0.628 8.938 9.446 1.00 84.25 105 GLU A CA 1
ATOM 868 C C . GLU A 1 105 ? 0.095 10.115 8.623 1.00 84.25 105 GLU A C 1
ATOM 870 O O . GLU A 1 105 ? 0.807 11.096 8.398 1.00 84.25 105 GLU A O 1
ATOM 875 N N . ARG A 1 106 ? -1.154 10.011 8.155 1.00 79.25 106 ARG A N 1
ATOM 876 C CA . ARG A 1 106 ? -1.899 11.158 7.622 1.00 79.25 106 ARG A CA 1
ATOM 877 C C . ARG A 1 106 ? -2.475 11.920 8.815 1.00 79.25 106 ARG A C 1
ATOM 879 O O . ARG A 1 106 ? -2.949 11.252 9.737 1.00 79.25 106 ARG A O 1
ATOM 886 N N . PRO A 1 107 ? -2.443 13.263 8.813 1.00 79.50 107 PRO A N 1
ATOM 887 C CA . PRO A 1 107 ? -3.128 14.031 9.840 1.00 79.50 107 PRO A CA 1
ATOM 888 C C . PRO A 1 107 ? -4.607 13.644 9.860 1.00 79.50 107 PRO A C 1
ATOM 890 O O . PRO A 1 107 ? -5.251 13.570 8.810 1.00 79.50 107 PRO A O 1
ATOM 893 N N . ASP A 1 108 ? -5.117 13.377 11.056 1.00 80.88 108 ASP A N 1
ATOM 894 C CA . ASP A 1 108 ? -6.534 13.116 11.262 1.00 80.88 108 ASP A CA 1
ATOM 895 C C . ASP A 1 108 ? -7.334 14.403 10.945 1.00 80.88 108 ASP A C 1
ATOM 897 O O . ASP A 1 108 ? -6.848 15.510 11.213 1.00 80.88 108 ASP A O 1
ATOM 901 N N . PRO A 1 109 ? -8.530 14.307 10.332 1.00 80.56 109 PRO A N 1
ATOM 902 C CA . PRO A 1 109 ? -9.393 15.451 10.122 1.00 80.56 109 PRO A CA 1
ATOM 903 C C . PRO A 1 109 ? -9.746 16.057 11.480 1.00 80.56 109 PRO A C 1
ATOM 905 O O . PRO A 1 109 ? -10.140 15.369 12.423 1.00 80.56 109 PRO A O 1
ATOM 908 N N . VAL A 1 110 ? -9.567 17.372 11.582 1.00 83.19 110 VAL A N 1
ATOM 909 C CA . VAL A 1 110 ? -9.769 18.111 12.828 1.00 83.19 110 VAL A CA 1
ATOM 910 C C . VAL A 1 110 ? -11.217 17.941 13.294 1.00 83.19 110 VAL A C 1
ATOM 912 O O . VAL A 1 110 ? -12.145 18.253 12.553 1.00 83.19 110 VAL A O 1
ATOM 915 N N . GLY A 1 111 ? -11.399 17.470 14.530 1.00 83.62 111 GLY A N 1
ATOM 916 C CA . GLY A 1 111 ? -12.713 17.339 15.169 1.00 83.62 111 GLY A CA 1
ATOM 917 C C . GLY A 1 111 ? -13.421 15.996 14.971 1.00 83.62 111 GLY A C 1
ATOM 918 O O . GLY A 1 111 ? -14.545 15.856 15.445 1.00 83.62 111 GLY A O 1
ATOM 919 N N . VAL A 1 112 ? -12.797 15.008 14.319 1.00 79.69 112 VAL A N 1
ATOM 920 C CA . VAL A 1 112 ? -13.376 13.664 14.177 1.00 79.69 112 VAL A CA 1
ATOM 921 C C . VAL A 1 112 ? -12.560 12.659 14.985 1.00 79.69 112 VAL A C 1
ATOM 923 O O . VAL A 1 112 ? -11.447 12.302 14.613 1.00 79.69 112 VAL A O 1
ATOM 926 N N . GLU A 1 113 ? -13.119 12.190 16.102 1.00 81.50 113 GLU A N 1
ATOM 927 C CA . GLU A 1 113 ? -12.450 11.222 16.989 1.00 81.50 113 GLU A CA 1
ATOM 928 C C . GLU A 1 113 ? -12.337 9.824 16.363 1.00 81.50 113 GLU A C 1
ATOM 930 O O . GLU A 1 113 ? -11.451 9.044 16.709 1.00 81.50 113 GLU A O 1
ATOM 935 N N . CYS A 1 114 ? -13.240 9.499 15.438 1.00 84.94 114 CYS A N 1
ATOM 936 C CA . CYS A 1 114 ? -13.347 8.179 14.843 1.00 84.94 114 CYS A CA 1
ATOM 937 C C . CYS A 1 114 ? -13.755 8.271 13.377 1.00 84.94 114 CYS A C 1
ATOM 939 O O . CYS A 1 114 ? -14.880 8.651 13.061 1.00 84.94 114 CYS A O 1
ATOM 941 N N . PHE A 1 115 ? -12.849 7.893 12.484 1.00 86.56 115 PHE A N 1
ATOM 942 C CA . PHE A 1 115 ? -13.114 7.844 11.054 1.00 86.56 115 PHE A CA 1
ATOM 943 C C . PHE A 1 115 ? -12.252 6.768 10.397 1.00 86.56 115 PHE A C 1
ATOM 945 O O . PHE A 1 115 ? -11.203 6.363 10.910 1.00 86.56 115 PHE A O 1
ATOM 952 N N . ASP A 1 116 ? -12.709 6.308 9.240 1.00 89.69 116 ASP A N 1
ATOM 953 C CA . ASP A 1 116 ? -11.917 5.453 8.375 1.00 89.69 116 ASP A CA 1
ATOM 954 C C . ASP A 1 116 ? -10.911 6.304 7.600 1.00 89.69 116 ASP A C 1
ATOM 956 O O . ASP A 1 116 ? -11.254 7.233 6.875 1.00 89.69 116 ASP A O 1
ATOM 960 N N . LYS A 1 117 ? -9.636 5.966 7.755 1.00 86.75 117 LYS A N 1
ATOM 961 C CA . LYS A 1 117 ? -8.499 6.574 7.064 1.00 86.75 117 LYS A CA 1
ATOM 962 C C . LYS A 1 117 ? -8.451 6.190 5.578 1.00 86.75 117 LYS A C 1
ATOM 964 O O . LYS A 1 117 ? -7.771 6.859 4.807 1.00 86.75 117 LYS A O 1
ATOM 969 N N . PHE A 1 118 ? -9.144 5.128 5.161 1.00 84.62 118 PHE A N 1
ATOM 970 C CA . PHE A 1 118 ? -9.219 4.728 3.754 1.00 84.62 118 PHE A CA 1
ATOM 971 C C . PHE A 1 118 ? -10.641 4.710 3.207 1.00 84.62 118 PHE A C 1
ATOM 973 O O . PHE A 1 118 ? -11.553 4.175 3.830 1.00 84.62 118 PHE A O 1
ATOM 980 N N . ASP A 1 119 ? -10.774 5.118 1.948 1.00 83.38 119 ASP A N 1
ATOM 981 C CA . ASP A 1 119 ? -12.060 5.151 1.244 1.00 83.38 119 ASP A CA 1
ATOM 982 C C . ASP A 1 119 ? -12.651 3.750 1.003 1.00 83.38 119 ASP A C 1
ATOM 984 O O . ASP A 1 119 ? -13.864 3.567 0.971 1.00 83.38 119 ASP A O 1
ATOM 988 N N . LYS A 1 120 ? -11.801 2.720 0.872 1.00 86.31 120 LYS A N 1
ATOM 989 C CA . LYS A 1 120 ? -12.224 1.330 0.597 1.00 86.31 120 LYS A CA 1
ATOM 990 C C . LYS A 1 120 ? -12.268 0.442 1.840 1.00 86.31 120 LYS A C 1
ATOM 992 O O . LYS A 1 120 ? -12.136 -0.781 1.736 1.00 86.31 120 LYS A O 1
ATOM 997 N N . CYS A 1 121 ? -12.420 1.026 3.026 1.00 90.31 121 CYS A N 1
ATOM 998 C CA . CYS A 1 121 ? -12.541 0.244 4.254 1.00 90.31 121 CYS A CA 1
ATOM 999 C C . CYS A 1 121 ? -13.710 -0.746 4.184 1.00 90.31 121 CYS A C 1
ATOM 1001 O O . CYS A 1 121 ? -13.531 -1.921 4.510 1.00 90.31 121 CYS A O 1
ATOM 1003 N N . PHE A 1 122 ? -14.858 -0.323 3.647 1.00 89.19 122 PHE A N 1
ATOM 1004 C CA . PHE A 1 122 ? -16.052 -1.160 3.510 1.00 89.19 122 PHE A CA 1
ATOM 1005 C C . PHE A 1 122 ? -15.800 -2.468 2.736 1.00 89.19 122 PHE A C 1
ATOM 1007 O O . PHE A 1 122 ? -16.140 -3.548 3.217 1.00 89.19 122 PHE A O 1
ATOM 1014 N N . GLU A 1 123 ? -15.116 -2.404 1.588 1.00 89.38 123 GLU A N 1
ATOM 1015 C CA . GLU A 1 123 ? -14.772 -3.583 0.769 1.00 89.38 123 GLU A CA 1
ATOM 1016 C C . GLU A 1 123 ? -13.896 -4.595 1.532 1.00 89.38 123 GLU A C 1
ATOM 1018 O O . GLU A 1 123 ? -13.914 -5.802 1.271 1.00 89.38 123 GLU A O 1
ATOM 1023 N N . ARG A 1 124 ? -13.121 -4.106 2.507 1.00 88.62 124 ARG A N 1
ATOM 1024 C CA . ARG A 1 124 ? -12.160 -4.882 3.300 1.00 88.62 124 ARG A CA 1
ATOM 1025 C C . ARG A 1 124 ? -12.610 -5.143 4.726 1.00 88.62 124 ARG A C 1
ATOM 1027 O O . ARG A 1 124 ? -11.833 -5.696 5.499 1.00 88.62 124 ARG A O 1
ATOM 1034 N N . ARG A 1 125 ? -13.860 -4.841 5.063 1.00 89.81 125 ARG A N 1
ATOM 1035 C CA . ARG A 1 125 ? -14.453 -5.102 6.380 1.00 89.81 125 ARG A CA 1
ATOM 1036 C C . ARG A 1 125 ? -14.290 -6.556 6.827 1.00 89.81 125 ARG A C 1
ATOM 1038 O O . ARG A 1 125 ? -13.993 -6.820 7.985 1.00 89.81 125 ARG A O 1
ATOM 1045 N N . HIS A 1 126 ? -14.351 -7.501 5.886 1.00 91.06 126 HIS A N 1
ATOM 1046 C CA . HIS A 1 126 ? -14.090 -8.917 6.159 1.00 91.06 126 HIS A CA 1
ATOM 1047 C C . HIS A 1 126 ? -12.695 -9.214 6.729 1.00 91.06 126 HIS A C 1
ATOM 1049 O O . HIS A 1 126 ? -12.491 -10.253 7.351 1.00 91.06 126 HIS A O 1
ATOM 1055 N N . ARG A 1 127 ? -11.733 -8.304 6.548 1.00 91.44 127 ARG A N 1
ATOM 1056 C CA . ARG A 1 127 ? -10.373 -8.414 7.081 1.00 91.44 127 ARG A CA 1
ATOM 1057 C C . ARG A 1 127 ? -10.245 -7.988 8.538 1.00 91.44 127 ARG A C 1
ATOM 1059 O O . ARG A 1 127 ? -9.234 -8.316 9.149 1.00 91.44 127 ARG A O 1
ATOM 1066 N N . CYS A 1 128 ? -11.249 -7.319 9.106 1.00 92.81 128 CYS A N 1
ATOM 1067 C CA . CYS A 1 128 ? -11.253 -6.950 10.521 1.00 92.81 128 CYS A CA 1
ATOM 1068 C C . CYS A 1 128 ? -11.211 -8.190 11.436 1.00 92.81 128 CYS A C 1
ATOM 1070 O O . CYS A 1 128 ? -10.611 -8.132 12.505 1.00 92.81 128 CYS A O 1
ATOM 1072 N N . TRP A 1 129 ? -11.776 -9.322 10.991 1.00 90.25 129 TRP A N 1
ATOM 1073 C CA . TRP A 1 129 ? -11.853 -10.567 11.769 1.00 90.25 129 TRP A CA 1
ATOM 1074 C C . TRP A 1 129 ? -10.621 -11.475 11.661 1.00 90.25 129 TRP A C 1
ATOM 1076 O O . TRP A 1 129 ? -10.457 -12.378 12.477 1.00 90.25 129 TRP A O 1
ATOM 1086 N N . TYR A 1 130 ? -9.746 -11.262 10.675 1.00 91.25 130 TYR A N 1
ATOM 1087 C CA . TYR A 1 130 ? -8.548 -12.085 10.508 1.00 91.25 130 TYR A CA 1
ATOM 1088 C C . TYR A 1 130 ? -7.379 -11.487 11.289 1.00 91.25 130 TYR A C 1
ATOM 1090 O O . TYR A 1 130 ? -6.943 -10.380 10.986 1.00 91.25 130 TYR A O 1
ATOM 1098 N N . GLU A 1 131 ? -6.816 -12.239 12.235 1.00 90.81 131 GLU A N 1
ATOM 1099 C CA . GLU A 1 131 ? -5.701 -11.808 13.099 1.00 90.81 131 GLU A CA 1
ATOM 1100 C C . GLU A 1 131 ? -4.507 -11.233 12.313 1.00 90.81 131 GLU A C 1
ATOM 1102 O O . GLU A 1 131 ? -3.922 -10.218 12.685 1.00 90.81 131 GLU A O 1
ATOM 1107 N N . GLU A 1 132 ? -4.194 -11.822 11.159 1.00 89.88 132 GLU A N 1
ATOM 1108 C CA . GLU A 1 132 ? -3.087 -11.403 10.291 1.00 89.88 132 GLU A CA 1
ATOM 1109 C C . GLU A 1 132 ? -3.252 -9.992 9.700 1.00 89.88 132 GLU A C 1
ATOM 1111 O O . GLU A 1 132 ? -2.271 -9.359 9.287 1.00 89.88 132 GLU A O 1
ATOM 1116 N N . TYR A 1 133 ? -4.497 -9.523 9.594 1.00 88.00 133 TYR A N 1
ATOM 1117 C CA . TYR A 1 133 ? -4.867 -8.248 8.981 1.00 88.00 133 TYR A CA 1
ATOM 1118 C C . TYR A 1 133 ? -5.453 -7.275 9.994 1.00 88.00 133 TYR A C 1
ATOM 1120 O O . TYR A 1 133 ? -5.385 -6.068 9.757 1.00 88.00 133 TYR A O 1
ATOM 1128 N N . SER A 1 134 ? -5.981 -7.774 11.115 1.00 86.38 134 SER A N 1
ATOM 1129 C CA . SER A 1 134 ? -6.747 -6.997 12.082 1.00 86.38 134 SER A CA 1
ATOM 1130 C C . SER A 1 134 ? -5.961 -5.773 12.521 1.00 86.38 134 SER A C 1
ATOM 1132 O O . SER A 1 134 ? -6.451 -4.673 12.338 1.00 86.38 134 SER A O 1
ATOM 1134 N N . ILE A 1 135 ? -4.703 -5.900 12.947 1.00 84.69 135 ILE A N 1
ATOM 1135 C CA . ILE A 1 135 ? -3.870 -4.763 13.391 1.00 84.69 135 ILE A CA 1
ATOM 1136 C C . ILE A 1 135 ? -3.739 -3.673 12.313 1.00 84.69 135 ILE A C 1
ATOM 1138 O O . ILE A 1 135 ? -3.751 -2.480 12.614 1.00 84.69 135 ILE A O 1
ATOM 1142 N N . MET A 1 136 ? -3.579 -4.065 11.049 1.00 85.50 136 MET A N 1
ATOM 1143 C CA . MET A 1 136 ? -3.402 -3.118 9.950 1.00 85.50 136 MET A CA 1
ATOM 1144 C C . MET A 1 136 ? -4.725 -2.438 9.583 1.00 85.50 136 MET A C 1
ATOM 1146 O O . MET A 1 136 ? -4.761 -1.225 9.377 1.00 85.50 136 MET A O 1
ATOM 1150 N N . VAL A 1 137 ? -5.790 -3.231 9.478 1.00 86.69 137 VAL A N 1
ATOM 1151 C CA . VAL A 1 137 ? -7.104 -2.764 9.041 1.00 86.69 137 VAL A CA 1
ATOM 1152 C C . VAL A 1 137 ? -7.754 -1.962 10.162 1.00 86.69 137 VAL A C 1
ATOM 1154 O O . VAL A 1 137 ? -8.147 -0.838 9.915 1.00 86.69 137 VAL A O 1
ATOM 1157 N N . THR A 1 138 ? -7.742 -2.429 11.410 1.00 87.06 138 THR A N 1
ATOM 1158 C CA . THR A 1 138 ? -8.278 -1.701 12.580 1.00 87.06 138 THR A CA 1
ATOM 1159 C C . THR A 1 138 ? -7.659 -0.329 12.793 1.00 87.06 138 THR A C 1
ATOM 1161 O O . THR A 1 138 ? -8.369 0.583 13.179 1.00 87.06 138 THR A O 1
ATOM 1164 N N . ARG A 1 139 ? -6.366 -0.135 12.508 1.00 85.19 139 ARG A N 1
ATOM 1165 C CA . ARG A 1 139 ? -5.716 1.183 12.640 1.00 85.19 139 ARG A CA 1
ATOM 1166 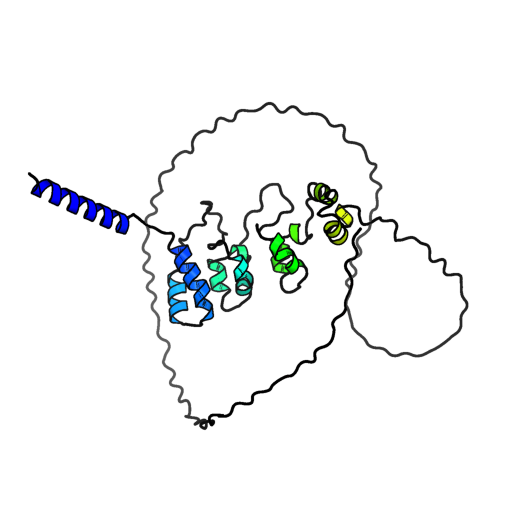C C . ARG A 1 139 ? -6.168 2.208 11.603 1.00 85.19 139 ARG A C 1
ATOM 1168 O O . ARG A 1 139 ? -5.898 3.396 11.762 1.00 85.19 139 ARG A O 1
ATOM 1175 N N . ARG A 1 140 ? -6.744 1.749 10.495 1.00 87.06 140 ARG A N 1
ATOM 1176 C CA . ARG A 1 140 ? -7.044 2.592 9.328 1.00 87.06 140 ARG A CA 1
ATOM 1177 C C . ARG A 1 140 ? -8.493 2.539 8.895 1.00 87.06 140 ARG A C 1
ATOM 1179 O O . ARG A 1 140 ? -8.939 3.393 8.154 1.00 87.06 140 ARG A O 1
ATOM 1186 N N . CYS A 1 141 ? -9.208 1.549 9.371 1.00 91.56 141 CYS A N 1
ATOM 1187 C CA . CYS A 1 141 ? -10.618 1.327 9.178 1.00 91.56 141 CYS A CA 1
ATOM 1188 C C . CYS A 1 141 ? -11.253 1.184 10.560 1.00 91.56 141 CYS A C 1
ATOM 1190 O O . CYS A 1 141 ? -11.980 0.227 10.814 1.00 91.56 141 CYS A O 1
ATOM 1192 N N . SER A 1 142 ? -10.867 2.061 11.493 1.00 90.44 142 SER A N 1
ATOM 1193 C CA . SER A 1 142 ? -11.269 1.983 12.897 1.00 90.44 142 SER A CA 1
ATOM 1194 C C . SER A 1 142 ? -12.789 1.998 13.037 1.00 90.44 142 SER A C 1
ATOM 1196 O O . SER A 1 142 ? -13.330 1.237 13.837 1.00 90.44 142 SER A O 1
ATOM 1198 N N . TYR A 1 143 ? -13.471 2.805 12.219 1.00 88.94 143 TYR A N 1
ATOM 1199 C CA . TYR A 1 143 ? -14.926 2.892 12.194 1.00 88.94 143 TYR A CA 1
ATOM 1200 C C . TYR A 1 143 ? -15.531 1.641 11.545 1.00 88.94 143 TYR A C 1
ATOM 1202 O O . TYR A 1 143 ? -16.348 0.953 12.152 1.00 88.94 143 TYR A O 1
ATOM 1210 N N . THR A 1 144 ? -15.058 1.252 10.356 1.00 90.69 144 THR A N 1
ATOM 1211 C CA . THR A 1 144 ? -15.548 0.052 9.657 1.00 90.69 144 THR A CA 1
ATOM 1212 C C . THR A 1 144 ? -15.330 -1.245 10.445 1.00 90.69 144 THR A C 1
ATOM 1214 O O . THR A 1 144 ? -16.151 -2.159 10.343 1.00 90.69 144 THR A O 1
ATOM 1217 N N . CYS A 1 145 ? -14.243 -1.350 11.210 1.00 91.94 145 CYS A N 1
ATOM 1218 C CA . CYS A 1 145 ? -13.956 -2.501 12.065 1.00 91.94 145 CYS A CA 1
ATOM 1219 C C . CYS A 1 145 ? -14.650 -2.441 13.434 1.00 91.94 145 CYS A C 1
ATOM 1221 O O . CYS A 1 145 ? -14.420 -3.338 14.242 1.00 91.94 145 CYS A O 1
ATOM 1223 N N . GLY A 1 146 ? -15.451 -1.407 13.717 1.00 88.62 146 GLY A N 1
ATOM 1224 C CA . GLY A 1 146 ? -16.154 -1.250 14.994 1.00 88.62 146 GLY A CA 1
ATOM 1225 C C . GLY A 1 146 ? -15.235 -0.987 16.191 1.00 88.62 146 GLY A C 1
ATOM 1226 O O . GLY A 1 146 ? -15.640 -1.181 17.329 1.00 88.62 146 GLY A O 1
ATOM 1227 N N . ILE A 1 147 ? -13.987 -0.570 15.954 1.00 87.00 147 ILE A N 1
ATOM 1228 C CA . ILE A 1 147 ? -13.019 -0.256 17.018 1.00 87.00 147 ILE A CA 1
ATOM 1229 C C . ILE A 1 147 ? -13.363 1.069 17.679 1.00 87.00 147 ILE A C 1
ATOM 1231 O O . ILE A 1 147 ? -13.160 1.246 18.877 1.00 87.00 147 ILE A O 1
ATOM 1235 N N . CYS A 1 148 ? -13.872 2.006 16.889 1.00 83.94 148 CYS A N 1
ATOM 1236 C CA . CYS A 1 148 ? -14.403 3.245 17.400 1.00 83.94 148 CYS A CA 1
ATOM 1237 C C . CYS A 1 148 ? -15.798 3.469 16.822 1.00 83.94 148 CYS A C 1
ATOM 1239 O O . CYS A 1 148 ? -16.108 3.081 15.696 1.00 83.94 148 CYS A O 1
ATOM 1241 N N . THR A 1 149 ? -16.645 4.096 17.621 1.00 72.25 149 THR A N 1
ATOM 1242 C CA . THR A 1 149 ? -18.008 4.452 17.248 1.00 72.25 149 THR A CA 1
ATOM 1243 C C . THR A 1 149 ? -18.111 5.962 17.319 1.00 72.25 149 THR A C 1
ATOM 1245 O O . THR A 1 149 ? -17.966 6.532 18.404 1.00 72.25 149 THR A O 1
ATOM 1248 N N . ASN A 1 150 ? -18.387 6.626 16.196 1.00 69.00 150 ASN A N 1
ATOM 1249 C CA . ASN A 1 150 ? -18.907 7.984 16.271 1.00 69.00 150 ASN A CA 1
ATOM 1250 C C . ASN A 1 150 ? -20.360 7.872 16.746 1.00 69.00 150 ASN A C 1
ATOM 1252 O O . ASN A 1 150 ? -21.258 7.577 15.954 1.00 69.00 150 ASN A O 1
ATOM 1256 N N . LYS A 1 151 ? -20.566 7.992 18.066 1.00 64.69 151 LYS A N 1
ATOM 1257 C CA . LYS A 1 151 ? -21.849 7.691 18.726 1.00 64.69 151 LYS A CA 1
ATOM 1258 C C . LYS A 1 151 ? -23.031 8.437 18.099 1.00 64.69 151 LYS A C 1
ATOM 1260 O O . LYS A 1 151 ? -24.155 7.960 18.168 1.00 64.69 151 LYS A O 1
ATOM 1265 N N . THR A 1 152 ? -22.785 9.594 17.490 1.00 68.69 152 THR A N 1
ATOM 1266 C CA . THR A 1 152 ? -23.824 10.472 16.943 1.00 68.69 152 THR A CA 1
ATOM 1267 C C . THR A 1 152 ? -24.299 10.094 15.539 1.00 68.69 152 THR A C 1
ATOM 1269 O O . THR A 1 152 ? -25.448 10.382 15.212 1.00 68.69 152 THR A O 1
ATOM 1272 N N . GLU A 1 153 ? -23.476 9.446 14.709 1.00 70.00 153 GLU A N 1
ATOM 1273 C CA . GLU A 1 153 ? -23.872 9.066 13.340 1.00 70.00 153 GLU A CA 1
ATOM 1274 C C . GLU A 1 153 ? -24.359 7.623 13.243 1.00 70.00 153 GLU A C 1
ATOM 1276 O O . GLU A 1 153 ? -25.340 7.361 12.551 1.00 70.00 153 GLU A O 1
ATOM 1281 N N . LEU A 1 154 ? -23.742 6.705 13.993 1.00 70.12 154 LEU A N 1
ATOM 1282 C CA . LEU A 1 154 ? -24.074 5.280 13.923 1.00 70.12 154 LEU A CA 1
ATOM 1283 C C . LEU A 1 154 ? -25.520 4.991 14.360 1.00 70.12 154 LEU A C 1
ATOM 1285 O O . LEU A 1 154 ? -26.151 4.085 13.827 1.00 70.12 154 LEU A O 1
ATOM 1289 N N . ALA A 1 155 ? -26.074 5.816 15.255 1.00 74.19 155 ALA A N 1
ATOM 1290 C CA . ALA A 1 155 ? -27.469 5.729 15.680 1.00 74.19 155 ALA A CA 1
ATOM 1291 C C . ALA A 1 155 ? -28.466 5.836 14.508 1.00 74.19 155 ALA A C 1
ATOM 1293 O O . ALA A 1 155 ? -29.497 5.172 14.528 1.00 74.19 155 ALA A O 1
ATOM 1294 N N . LYS A 1 156 ? -28.148 6.609 13.458 1.00 82.38 156 LYS A N 1
ATOM 1295 C CA . LYS A 1 156 ? -29.015 6.733 12.272 1.00 82.38 156 LYS A CA 1
ATOM 1296 C C . LYS A 1 156 ? -29.007 5.465 11.421 1.00 82.38 156 LYS A C 1
ATOM 1298 O O . LYS A 1 156 ? -30.034 5.089 10.864 1.00 82.38 156 LYS A O 1
ATOM 1303 N N . ASP A 1 157 ? -27.866 4.784 11.350 1.00 81.19 157 ASP A N 1
ATOM 1304 C CA . ASP A 1 157 ? -27.746 3.524 10.614 1.00 81.19 157 ASP A CA 1
ATOM 1305 C C . ASP A 1 157 ? -28.438 2.370 11.348 1.00 81.19 157 ASP A C 1
ATOM 1307 O O . ASP A 1 157 ? -28.928 1.446 10.699 1.00 81.19 157 ASP A O 1
ATOM 1311 N N . CYS A 1 158 ? -28.547 2.445 12.680 1.00 81.69 158 CYS A N 1
ATOM 1312 C CA . CYS A 1 158 ? -29.321 1.494 13.480 1.00 81.69 158 CYS A CA 1
ATOM 1313 C C . CYS A 1 158 ? -30.817 1.485 13.113 1.00 81.69 158 CYS A C 1
ATOM 1315 O O . CYS A 1 158 ? -31.454 0.440 13.241 1.00 81.69 158 CYS A O 1
ATOM 1317 N N . GLU A 1 159 ? -31.363 2.619 12.652 1.00 86.38 159 GLU A N 1
ATOM 1318 C CA . GLU A 1 159 ? -32.763 2.764 12.216 1.00 86.38 159 GLU A CA 1
ATOM 1319 C C . GLU A 1 159 ? -32.991 2.294 10.769 1.00 86.38 159 GLU A C 1
ATOM 1321 O O . GLU A 1 159 ? -34.131 2.099 10.344 1.00 86.38 159 GLU A O 1
ATOM 1326 N N . SER A 1 160 ? -31.922 2.095 9.990 1.00 86.75 160 SER A N 1
ATOM 1327 C CA . SER A 1 160 ? -32.033 1.660 8.601 1.00 86.75 160 SER A CA 1
ATOM 1328 C C . SER A 1 160 ? -32.320 0.154 8.522 1.00 86.75 160 SER A C 1
ATOM 1330 O O . SER A 1 160 ? -31.465 -0.652 8.903 1.00 86.75 160 SER A O 1
ATOM 1332 N N . PRO A 1 161 ? -33.455 -0.275 7.935 1.00 87.94 161 PRO A N 1
ATOM 1333 C CA . PRO A 1 161 ? -33.782 -1.697 7.797 1.00 87.94 161 PRO A CA 1
ATOM 1334 C C . PRO A 1 161 ? -32.776 -2.455 6.916 1.00 87.94 161 PRO A C 1
ATOM 1336 O O . PRO A 1 161 ? -32.661 -3.671 7.014 1.00 87.94 161 PRO A O 1
ATOM 1339 N N . ILE A 1 162 ? -32.013 -1.747 6.074 1.00 86.62 162 ILE A N 1
ATOM 1340 C CA . ILE A 1 162 ? -30.955 -2.335 5.239 1.00 86.62 162 ILE A CA 1
ATOM 1341 C C . ILE A 1 162 ? -29.754 -2.767 6.095 1.00 86.62 162 ILE A C 1
ATOM 1343 O O . ILE A 1 162 ? -29.081 -3.743 5.767 1.00 86.62 162 ILE A O 1
ATOM 1347 N N . TYR A 1 163 ? -29.473 -2.044 7.182 1.00 81.56 163 TYR A N 1
ATOM 1348 C CA . TYR A 1 163 ? -28.313 -2.283 8.042 1.00 81.56 163 TYR A CA 1
ATOM 1349 C C . TYR A 1 163 ? -28.663 -2.985 9.352 1.00 81.56 163 TYR A C 1
ATOM 1351 O O . TYR A 1 163 ? -27.746 -3.396 10.057 1.00 81.56 163 TYR A O 1
ATOM 1359 N N . GLN A 1 164 ? -29.948 -3.170 9.655 1.00 80.62 164 GLN A N 1
ATOM 1360 C CA . GLN A 1 164 ? -30.430 -3.740 10.910 1.00 80.62 164 GLN A CA 1
ATOM 1361 C C . GLN A 1 164 ? -29.740 -5.064 11.277 1.00 80.62 164 GLN A C 1
ATOM 1363 O O . GLN A 1 164 ? -29.132 -5.141 12.341 1.00 80.62 164 GLN A O 1
ATOM 1368 N N . ASP A 1 165 ? -29.732 -6.052 10.374 1.00 79.44 165 ASP A N 1
ATOM 1369 C CA . ASP A 1 165 ? -29.099 -7.365 10.610 1.00 79.44 165 ASP A CA 1
ATOM 1370 C C . ASP A 1 165 ? -27.585 -7.268 10.856 1.00 79.44 165 ASP A C 1
ATOM 1372 O O . ASP A 1 165 ? -26.994 -8.058 11.591 1.00 79.44 165 ASP A O 1
ATO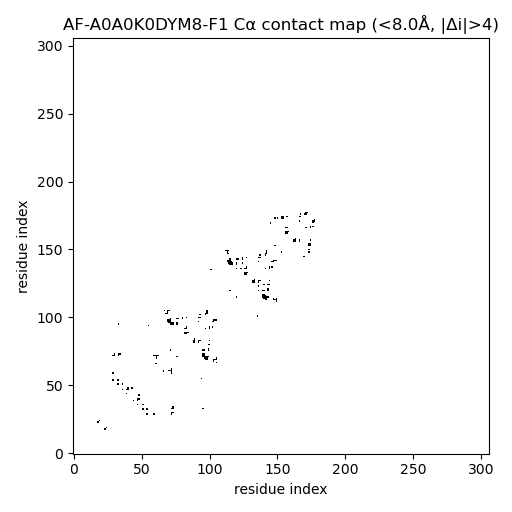M 1376 N N . TYR A 1 166 ? -26.925 -6.302 10.217 1.00 76.81 166 TYR A N 1
ATOM 1377 C CA . TYR A 1 166 ? -25.493 -6.087 10.390 1.00 76.81 166 TYR A CA 1
ATOM 1378 C C . TYR A 1 166 ? -25.204 -5.374 11.720 1.00 76.81 166 TYR A C 1
ATOM 1380 O O . TYR A 1 166 ? -24.298 -5.761 12.464 1.00 76.81 166 TYR A O 1
ATOM 1388 N N . MET A 1 167 ? -25.993 -4.349 12.039 1.00 79.06 167 MET A N 1
ATOM 1389 C CA . MET A 1 167 ? -25.838 -3.523 13.232 1.00 79.06 167 MET A CA 1
ATOM 1390 C C . MET A 1 167 ? -26.230 -4.262 14.512 1.00 79.06 167 MET A C 1
ATOM 1392 O O . MET A 1 167 ? -25.608 -4.041 15.549 1.00 79.06 167 MET A O 1
ATOM 1396 N N . SER A 1 168 ? -27.169 -5.208 14.438 1.00 79.94 168 SER A N 1
ATOM 1397 C CA . SER A 1 168 ? -27.512 -6.086 15.560 1.00 79.94 168 SER A CA 1
ATOM 1398 C C . SER A 1 168 ? -26.389 -7.041 15.954 1.00 79.94 168 SER A C 1
ATOM 1400 O O . SER A 1 168 ? -26.397 -7.546 17.068 1.00 79.94 168 SER A O 1
ATOM 1402 N N . VAL A 1 169 ? -25.425 -7.303 15.066 1.00 77.31 169 VAL A N 1
ATOM 1403 C CA . VAL A 1 169 ? -24.264 -8.158 15.365 1.00 77.31 169 VAL A CA 1
ATOM 1404 C C . VAL A 1 169 ? -23.050 -7.326 15.766 1.00 77.31 169 VAL A C 1
ATOM 1406 O O . VAL A 1 169 ? -22.302 -7.715 16.657 1.00 77.31 169 VAL A O 1
ATOM 1409 N N . MET A 1 170 ? -22.835 -6.190 15.102 1.00 73.06 170 MET A N 1
ATOM 1410 C CA . MET A 1 170 ? -21.581 -5.434 15.210 1.00 73.06 170 MET A CA 1
ATOM 1411 C C . MET A 1 170 ? -21.652 -4.250 16.169 1.00 73.06 170 MET A C 1
ATOM 1413 O O . MET A 1 170 ? -20.619 -3.764 16.622 1.00 73.06 170 MET A O 1
ATOM 1417 N N . CYS A 1 171 ? -22.854 -3.754 16.448 1.00 70.75 171 CYS A N 1
ATOM 1418 C CA . CYS A 1 171 ? -23.073 -2.502 17.164 1.00 70.75 171 CYS A CA 1
ATOM 1419 C C . CYS A 1 171 ? -24.149 -2.677 18.232 1.00 70.75 171 CYS A C 1
ATOM 1421 O O . CYS A 1 171 ? -24.948 -1.772 18.464 1.00 70.75 171 CYS A O 1
ATOM 1423 N N . THR A 1 172 ? -24.163 -3.843 18.880 1.00 76.81 172 THR A N 1
ATOM 1424 C CA . THR A 1 172 ? -25.163 -4.220 19.883 1.00 76.81 172 THR A CA 1
ATOM 1425 C C . THR A 1 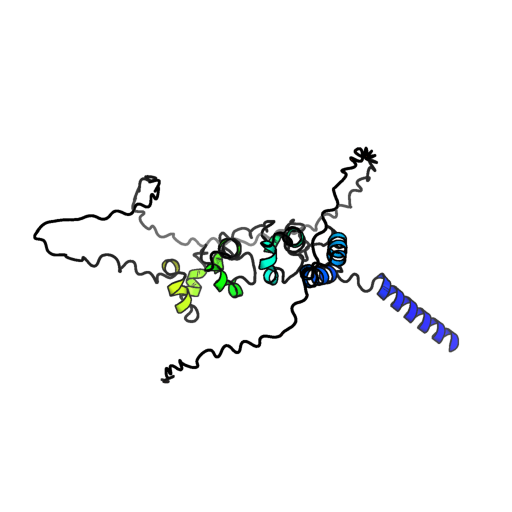172 ? -25.363 -3.142 20.942 1.00 76.81 172 THR A C 1
ATOM 1427 O O . THR A 1 172 ? -26.500 -2.782 21.243 1.00 76.81 172 THR A O 1
ATOM 1430 N N . ASP A 1 173 ? -24.259 -2.570 21.424 1.00 71.88 173 ASP A N 1
ATOM 1431 C CA . ASP A 1 173 ? -24.255 -1.547 22.469 1.00 71.88 173 ASP A CA 1
ATOM 1432 C C . ASP A 1 173 ? -24.665 -0.172 21.927 1.00 71.88 173 ASP A C 1
ATOM 1434 O O . ASP A 1 173 ? -25.318 0.603 22.616 1.00 71.88 173 ASP A O 1
ATOM 1438 N N . THR A 1 174 ? -24.302 0.153 20.679 1.00 76.12 174 THR A N 1
ATOM 1439 C CA . THR A 1 174 ? -24.615 1.473 20.097 1.00 76.12 174 THR A CA 1
ATOM 1440 C C . THR A 1 174 ? -26.055 1.563 19.607 1.00 76.12 174 THR A C 1
ATOM 1442 O O . THR A 1 174 ? -26.677 2.613 19.719 1.00 76.12 174 THR A O 1
ATOM 1445 N N . CYS A 1 175 ? -26.590 0.465 19.082 1.00 79.62 175 CYS A N 1
ATOM 1446 C CA . CYS A 1 175 ? -27.943 0.401 18.550 1.00 79.62 175 CYS A CA 1
ATOM 1447 C C . CYS A 1 175 ? -28.982 -0.072 19.575 1.00 79.62 175 CYS A C 1
ATOM 1449 O O . CYS A 1 175 ? -30.145 -0.238 19.220 1.00 79.62 175 CYS A O 1
ATOM 1451 N N . GLY A 1 176 ? -28.573 -0.333 20.821 1.00 74.81 176 GLY A N 1
ATOM 1452 C CA . GLY A 1 176 ? -29.468 -0.827 21.869 1.00 74.81 176 GLY A CA 1
ATOM 1453 C C . GLY A 1 176 ? -30.042 -2.223 21.596 1.00 74.81 176 GLY A C 1
ATOM 1454 O O . GLY A 1 176 ? -31.053 -2.590 22.186 1.00 74.81 176 GLY A O 1
ATOM 1455 N N . TYR A 1 177 ? -29.422 -3.006 20.703 1.00 75.56 177 TYR A N 1
ATOM 1456 C CA . TYR A 1 177 ? -29.824 -4.393 20.437 1.00 75.56 177 TYR A CA 1
ATOM 1457 C C . TYR A 1 177 ? -29.368 -5.353 21.546 1.00 75.56 177 TYR A C 1
ATOM 1459 O O . TYR A 1 177 ? -29.942 -6.431 21.694 1.00 75.56 177 TYR A O 1
ATOM 1467 N N . CYS A 1 178 ? -28.383 -4.959 22.360 1.00 62.00 178 CYS A N 1
ATOM 1468 C CA . CYS A 1 178 ? -28.183 -5.563 23.673 1.00 62.00 178 CYS A CA 1
ATOM 1469 C C . CYS A 1 178 ? -29.248 -5.013 24.627 1.00 62.00 178 CYS A C 1
ATOM 1471 O O . CYS A 1 178 ? -29.060 -3.967 25.242 1.00 62.00 178 CYS A O 1
ATOM 1473 N N . SER A 1 179 ? -30.370 -5.717 24.773 1.00 60.12 179 SER A N 1
ATOM 1474 C CA . SER A 1 179 ? -31.190 -5.550 25.970 1.00 60.12 179 SER A CA 1
ATOM 1475 C C . SER A 1 179 ? -30.355 -6.016 27.164 1.00 60.12 179 SER A C 1
ATOM 1477 O O . SER A 1 179 ? -29.952 -7.178 27.213 1.00 60.12 179 SER A O 1
ATOM 1479 N N . GLU A 1 180 ? -30.114 -5.139 28.138 1.00 60.59 180 GLU A N 1
ATOM 1480 C CA . GLU A 1 180 ? -29.450 -5.486 29.408 1.00 60.59 180 GLU A CA 1
ATOM 1481 C C . GLU A 1 180 ? -30.244 -6.526 30.241 1.00 60.59 180 GLU A C 1
ATOM 1483 O O . GLU A 1 180 ? -29.810 -6.960 31.306 1.00 60.59 180 GLU A O 1
ATOM 1488 N N . ASP A 1 181 ? -31.375 -7.011 29.726 1.00 60.16 181 ASP A N 1
ATOM 1489 C CA . ASP A 1 181 ? -32.330 -7.860 30.433 1.00 60.16 181 ASP A CA 1
ATOM 1490 C C . ASP A 1 181 ? -32.024 -9.371 30.401 1.00 60.16 181 ASP A C 1
ATOM 1492 O O . ASP A 1 181 ? -32.786 -10.158 30.964 1.00 60.16 181 ASP A O 1
ATOM 1496 N N . TYR A 1 182 ? -30.912 -9.827 29.807 1.00 59.09 182 TYR A N 1
ATOM 1497 C CA . TYR A 1 182 ? -30.582 -11.268 29.766 1.00 59.09 182 TYR A CA 1
ATOM 1498 C C . TYR A 1 182 ? -29.740 -11.798 30.938 1.00 59.09 182 TYR A C 1
ATOM 1500 O O . TYR A 1 182 ? -29.439 -12.992 30.993 1.00 59.09 182 TYR A O 1
ATOM 1508 N N . THR A 1 183 ? -29.411 -10.969 31.929 1.00 53.75 183 THR A N 1
ATOM 1509 C CA . THR A 1 183 ? -28.575 -11.375 33.073 1.00 53.75 183 THR A CA 1
ATOM 1510 C C . THR A 1 183 ? -29.192 -11.004 34.414 1.00 53.75 183 THR A C 1
ATOM 1512 O O . THR A 1 183 ? -28.651 -10.185 35.147 1.00 53.75 183 THR A O 1
ATOM 1515 N N . SER A 1 184 ? -30.321 -11.637 34.757 1.00 53.69 184 SER A N 1
ATOM 1516 C CA . SER A 1 184 ? -30.715 -11.935 36.153 1.00 53.69 184 SER A CA 1
ATOM 1517 C C . SER A 1 184 ? -31.873 -12.938 36.284 1.00 53.69 184 SER A C 1
ATOM 1519 O O . SER A 1 184 ? -32.503 -13.001 37.340 1.00 53.69 184 SER A O 1
ATOM 1521 N N . SER A 1 185 ? -32.147 -13.784 35.277 1.00 52.47 185 SER A N 1
ATOM 1522 C CA . SER A 1 185 ? -32.999 -14.961 35.501 1.00 52.47 185 SER A CA 1
ATOM 1523 C C . SER A 1 185 ? -32.315 -15.870 36.514 1.00 52.47 185 SER A C 1
ATOM 1525 O O . SER A 1 185 ? -31.378 -16.611 36.228 1.00 52.47 185 SER A O 1
ATOM 1527 N N . THR A 1 186 ? -32.787 -15.711 37.737 1.00 49.16 186 THR A N 1
ATOM 1528 C CA . THR A 1 186 ? -32.399 -16.370 38.961 1.00 49.16 186 THR A CA 1
ATOM 1529 C C . THR A 1 186 ? -32.549 -17.868 38.737 1.00 49.16 186 THR A C 1
ATOM 1531 O O . THR A 1 186 ? -33.649 -18.412 38.778 1.00 49.16 186 THR A O 1
ATOM 1534 N N . LEU A 1 187 ? -31.435 -18.543 38.454 1.00 50.31 187 LEU A N 1
ATOM 1535 C CA . LEU A 1 187 ? -31.326 -19.985 38.610 1.00 50.31 187 LEU A CA 1
ATOM 1536 C C . LEU A 1 187 ? -31.388 -20.245 40.118 1.00 50.31 187 LEU A C 1
ATOM 1538 O O . LEU A 1 187 ? -30.377 -20.278 40.815 1.00 50.31 187 LEU A O 1
ATOM 1542 N N . SER A 1 188 ? -32.611 -20.358 40.631 1.00 51.81 188 SER A N 1
ATOM 1543 C CA . SER A 1 188 ? -32.935 -20.931 41.930 1.00 51.81 188 SER A CA 1
ATOM 1544 C C . SER A 1 188 ? -32.577 -22.416 41.896 1.00 51.81 188 SER A C 1
ATOM 1546 O O . SER A 1 188 ? -33.415 -23.299 41.724 1.00 51.81 188 SER A O 1
ATOM 1548 N N . ILE A 1 189 ? -31.279 -22.692 42.022 1.00 60.72 189 ILE A N 1
ATOM 1549 C CA . ILE A 1 189 ? -30.776 -24.016 42.364 1.00 60.72 189 ILE A CA 1
ATOM 1550 C C . ILE A 1 189 ? -31.139 -24.226 43.830 1.00 60.72 189 ILE A C 1
ATOM 1552 O O . ILE A 1 189 ? -30.493 -23.704 44.736 1.00 60.72 189 ILE A O 1
ATOM 1556 N N . ASN A 1 190 ? -32.226 -24.963 44.036 1.00 63.38 190 ASN A N 1
ATOM 1557 C CA . ASN A 1 190 ? -32.566 -25.528 45.326 1.00 63.38 190 ASN A CA 1
ATOM 1558 C C . ASN A 1 190 ? -31.421 -26.442 45.798 1.00 63.38 190 ASN A C 1
ATOM 1560 O O . ASN A 1 190 ? -31.010 -27.368 45.102 1.00 63.38 190 ASN A O 1
ATOM 1564 N N . SER A 1 191 ? -30.922 -26.090 46.976 1.00 59.81 191 SER A N 1
ATOM 1565 C CA . SER A 1 191 ? -30.266 -26.862 48.032 1.00 59.81 191 SER A CA 1
ATOM 1566 C C . SER A 1 191 ? -30.036 -28.369 47.803 1.00 59.81 191 SER A C 1
ATOM 1568 O O . SER A 1 191 ? -30.986 -29.126 47.632 1.00 59.81 191 SER A O 1
ATOM 1570 N N . GLU A 1 192 ? -28.753 -28.755 47.885 1.00 61.25 192 GLU A N 1
ATOM 1571 C CA . GLU A 1 192 ? -28.125 -29.887 48.615 1.00 61.25 192 GLU A CA 1
ATOM 1572 C C . GLU A 1 192 ? -28.969 -31.107 49.067 1.00 61.25 192 GLU A C 1
ATOM 1574 O O . GLU A 1 192 ? -30.081 -30.932 49.562 1.00 61.25 192 GLU A O 1
ATOM 1579 N N . PRO A 1 193 ? -28.409 -32.348 49.053 1.00 54.34 193 PRO A N 1
ATOM 1580 C CA . PRO A 1 193 ? -27.233 -32.671 49.880 1.00 54.34 193 PRO A CA 1
ATOM 1581 C C . PRO A 1 193 ? -26.167 -33.624 49.282 1.00 54.34 193 PRO A C 1
ATOM 1583 O O . PRO A 1 193 ? -26.456 -34.628 48.636 1.00 54.34 193 PRO A O 1
ATOM 1586 N N . THR A 1 194 ? -24.908 -33.280 49.579 1.00 46.53 194 THR A N 1
ATOM 1587 C CA . THR A 1 194 ? -23.764 -34.142 49.959 1.00 46.53 194 THR A CA 1
ATOM 1588 C C . THR A 1 194 ? -23.795 -35.654 49.656 1.00 46.53 194 THR A C 1
ATOM 1590 O O . THR A 1 194 ? -24.533 -36.394 50.291 1.00 46.53 194 THR A O 1
ATOM 1593 N N . LEU A 1 195 ? -22.804 -36.151 48.887 1.00 52.84 195 LEU A N 1
ATOM 1594 C CA . LEU A 1 195 ? -21.867 -37.199 49.356 1.00 52.84 195 LEU A CA 1
ATOM 1595 C C . LEU A 1 195 ? -20.666 -37.451 48.406 1.00 52.84 195 LEU A C 1
ATOM 1597 O O . LEU A 1 195 ? -20.805 -37.946 47.297 1.00 52.84 195 LEU A O 1
ATOM 1601 N N . LYS A 1 196 ? -19.480 -37.126 48.940 1.00 48.28 196 LYS A N 1
ATOM 1602 C CA . LYS A 1 196 ? -18.161 -37.797 48.892 1.00 48.28 196 LYS A CA 1
ATOM 1603 C C . LYS A 1 196 ? -17.556 -38.362 47.583 1.00 48.28 196 LYS A C 1
ATOM 1605 O O . LYS A 1 196 ? -17.985 -39.369 47.043 1.00 48.28 196 LYS A O 1
ATOM 1610 N N . GLN A 1 197 ? -16.333 -37.855 47.377 1.00 53.25 197 GLN A N 1
ATOM 1611 C CA . GLN A 1 197 ? -15.062 -38.571 47.158 1.00 53.25 197 GLN A CA 1
ATOM 1612 C C . GLN A 1 197 ? -14.613 -38.968 45.736 1.00 53.25 197 GLN A C 1
ATOM 1614 O O . GLN A 1 197 ? -15.030 -39.970 45.172 1.00 53.25 197 GLN A O 1
ATOM 1619 N N . ASN A 1 198 ? -13.534 -38.271 45.350 1.00 57.94 198 ASN A N 1
ATOM 1620 C CA . ASN A 1 198 ? -12.200 -38.806 45.039 1.00 57.94 198 ASN A CA 1
ATOM 1621 C C . ASN A 1 198 ? -11.748 -38.911 43.568 1.00 57.94 198 ASN A C 1
ATOM 1623 O O . ASN A 1 198 ? -12.304 -39.641 42.758 1.00 57.94 198 ASN A O 1
ATOM 1627 N N . ASN A 1 199 ? -10.579 -38.280 43.365 1.00 57.69 199 ASN A N 1
ATOM 1628 C CA . ASN A 1 199 ? -9.476 -38.601 42.451 1.00 57.69 199 ASN A CA 1
ATOM 1629 C C . ASN A 1 199 ? -9.335 -37.780 41.154 1.00 57.69 199 ASN A C 1
ATOM 1631 O O . ASN A 1 199 ? -9.776 -38.159 40.078 1.00 57.69 199 ASN A O 1
ATOM 1635 N N . THR A 1 200 ? -8.627 -36.655 41.313 1.00 45.47 200 THR A N 1
ATOM 1636 C CA . THR A 1 200 ? -7.292 -36.373 40.743 1.00 45.47 200 THR A CA 1
ATOM 1637 C C . THR A 1 200 ? -6.998 -36.873 39.323 1.00 45.47 200 THR A C 1
ATOM 1639 O O . THR A 1 200 ? -6.812 -38.066 39.136 1.00 45.47 200 THR A O 1
ATOM 1642 N N . ILE A 1 201 ? -6.765 -35.946 38.381 1.00 57.59 201 ILE A N 1
ATOM 1643 C CA . ILE A 1 201 ? -5.544 -35.884 37.551 1.00 57.59 201 ILE A CA 1
ATOM 1644 C C . ILE A 1 201 ? -5.335 -34.439 37.075 1.00 57.59 201 ILE A C 1
ATOM 1646 O O . ILE A 1 201 ? -6.200 -33.792 36.492 1.00 57.59 201 ILE A O 1
ATOM 1650 N N . THR A 1 202 ? -4.137 -33.962 37.382 1.00 45.97 202 THR A N 1
ATOM 1651 C CA . THR A 1 202 ? -3.572 -32.635 37.170 1.00 45.97 202 THR A CA 1
ATOM 1652 C C . THR A 1 202 ? -3.054 -32.492 35.738 1.00 45.97 202 THR A C 1
ATOM 1654 O O . THR A 1 202 ? -2.339 -33.365 35.247 1.00 45.97 202 THR A O 1
ATOM 1657 N N . THR A 1 203 ? -3.301 -31.363 35.073 1.00 55.56 203 THR A N 1
ATOM 1658 C CA . THR A 1 203 ? -2.385 -30.878 34.028 1.00 55.56 203 THR A CA 1
ATOM 1659 C C . THR A 1 203 ? -2.314 -29.359 34.078 1.00 55.56 203 THR A C 1
ATOM 1661 O O . THR A 1 203 ? -3.282 -28.643 33.846 1.00 55.56 203 THR A O 1
ATOM 1664 N N . SER A 1 204 ? -1.138 -28.889 34.467 1.00 47.69 204 SER A N 1
ATOM 1665 C CA . SER A 1 204 ? -0.762 -27.510 34.725 1.00 47.69 204 SER A CA 1
ATOM 1666 C C . SER A 1 204 ? -0.555 -26.725 33.426 1.00 47.69 204 SER A C 1
ATOM 1668 O O . SER A 1 204 ? 0.286 -27.073 32.599 1.00 47.69 204 SER A O 1
ATOM 1670 N N . LYS A 1 205 ? -1.253 -25.595 33.283 1.00 59.81 205 LYS A N 1
ATOM 1671 C CA . LYS A 1 205 ? -0.770 -24.451 32.501 1.00 59.81 205 LYS A CA 1
ATOM 1672 C C . LYS A 1 205 ? -0.826 -23.206 33.373 1.00 59.81 205 LYS A C 1
ATOM 1674 O O . LYS A 1 205 ? -1.890 -22.733 33.754 1.00 59.81 205 LYS A O 1
ATOM 1679 N N . ILE A 1 206 ? 0.371 -22.737 33.699 1.00 54.69 206 ILE A N 1
ATOM 1680 C CA . ILE A 1 206 ? 0.665 -21.482 34.377 1.00 54.69 206 ILE A CA 1
ATOM 1681 C C . ILE A 1 206 ? 0.208 -20.358 33.445 1.00 54.69 206 ILE A C 1
ATOM 1683 O O . ILE A 1 206 ? 0.780 -20.182 32.372 1.00 54.69 206 ILE A O 1
ATOM 1687 N N . SER A 1 207 ? -0.833 -19.633 33.843 1.00 51.56 207 SER A N 1
ATOM 1688 C CA . SER A 1 207 ? -1.218 -18.369 33.224 1.00 51.56 207 SER A CA 1
ATOM 1689 C C . SER A 1 207 ? -1.198 -17.313 34.319 1.00 51.56 207 SER A C 1
ATOM 1691 O O . SER A 1 207 ? -2.013 -17.327 35.239 1.00 51.56 207 SER A O 1
ATOM 1693 N N . THR A 1 208 ? -0.182 -16.461 34.265 1.00 58.16 208 THR A N 1
ATOM 1694 C CA . THR A 1 208 ? 0.068 -15.383 35.217 1.00 58.16 208 THR A CA 1
ATOM 1695 C C . THR A 1 208 ? -0.905 -14.244 34.926 1.00 58.16 208 THR A C 1
ATOM 1697 O O . THR A 1 208 ? -0.667 -13.432 34.036 1.00 58.16 208 THR A O 1
ATOM 1700 N N . SER A 1 209 ? -2.023 -14.186 35.647 1.00 52.34 209 SER A N 1
ATOM 1701 C CA . SER A 1 209 ? -2.925 -13.033 35.635 1.00 52.34 209 SER A CA 1
ATOM 1702 C C . SER A 1 209 ? -2.461 -12.011 36.670 1.00 52.34 209 SER A C 1
ATOM 1704 O O . SER A 1 209 ? -2.512 -12.264 37.874 1.00 52.34 209 SER A O 1
ATOM 1706 N N . ILE A 1 210 ? -2.007 -10.852 36.196 1.00 58.53 210 ILE A N 1
ATOM 1707 C CA . ILE A 1 210 ? -1.786 -9.666 37.025 1.00 58.53 210 ILE A CA 1
ATOM 1708 C C . ILE A 1 210 ? -3.166 -9.084 37.343 1.00 58.53 210 ILE A C 1
ATOM 1710 O O . ILE A 1 210 ? -3.859 -8.595 36.454 1.00 58.53 210 ILE A O 1
ATOM 1714 N N . ILE A 1 211 ? -3.564 -9.167 38.611 1.00 46.81 211 ILE A N 1
ATOM 1715 C CA . ILE A 1 211 ? -4.764 -8.520 39.144 1.00 46.81 211 ILE A CA 1
ATOM 1716 C C . ILE A 1 211 ? -4.382 -7.073 39.462 1.00 46.81 211 ILE A C 1
ATOM 1718 O O . ILE A 1 211 ? -3.646 -6.816 40.414 1.00 46.81 211 ILE A O 1
ATOM 1722 N N . ILE A 1 212 ? -4.856 -6.129 38.650 1.00 59.56 212 ILE A N 1
ATOM 1723 C CA . ILE A 1 212 ? -4.852 -4.709 39.003 1.00 59.56 212 ILE A CA 1
ATOM 1724 C C . ILE A 1 212 ? -6.203 -4.422 39.654 1.00 59.56 212 ILE A C 1
ATOM 1726 O O . ILE A 1 212 ? -7.234 -4.406 38.985 1.00 59.56 212 ILE A O 1
ATOM 1730 N N . ASN A 1 213 ? -6.186 -4.209 40.968 1.00 48.12 213 ASN A N 1
ATOM 1731 C CA . ASN A 1 213 ? -7.327 -3.690 41.709 1.00 48.12 213 ASN A CA 1
ATOM 1732 C C . ASN A 1 213 ? -7.556 -2.232 41.292 1.00 48.12 213 ASN A C 1
ATOM 1734 O O . ASN A 1 213 ? -6.789 -1.352 41.680 1.00 48.12 213 ASN A O 1
ATOM 1738 N N . VAL A 1 214 ? -8.606 -1.977 40.512 1.00 59.44 214 VAL A N 1
ATOM 1739 C CA . VAL A 1 214 ? -9.124 -0.622 40.294 1.00 59.44 214 VAL A CA 1
ATOM 1740 C C . VAL A 1 214 ? -10.342 -0.440 41.203 1.00 59.44 214 VAL A C 1
ATOM 1742 O O . VAL A 1 214 ? -11.280 -1.231 41.106 1.00 59.44 214 VAL A O 1
ATOM 1745 N N . PRO A 1 215 ? -10.353 0.558 42.103 1.00 61.12 215 PRO A N 1
ATOM 1746 C CA . PRO A 1 215 ? -11.505 0.835 42.947 1.00 61.12 215 PRO A CA 1
ATOM 1747 C C . PRO A 1 215 ? -12.657 1.405 42.110 1.00 61.12 215 PRO A C 1
ATOM 1749 O O . PRO A 1 215 ? -12.557 2.483 41.524 1.00 61.12 215 PRO A O 1
ATOM 1752 N N . SER A 1 216 ? -13.764 0.667 42.072 1.00 44.19 216 SER A N 1
ATOM 1753 C CA . SER A 1 216 ? -15.044 1.104 41.523 1.00 44.19 216 SER A CA 1
ATOM 1754 C C . SER A 1 216 ? -15.686 2.119 42.471 1.00 44.19 216 SER A C 1
ATOM 1756 O O . SER A 1 216 ? -16.183 1.761 43.535 1.00 44.19 216 SER A O 1
ATOM 1758 N N . SER A 1 217 ? -15.674 3.393 42.084 1.00 52.50 217 SER A N 1
ATOM 1759 C CA . SER A 1 217 ? -16.479 4.444 42.710 1.00 52.50 217 SER A CA 1
ATOM 1760 C C . SER A 1 217 ? -17.717 4.685 41.851 1.00 52.50 217 SER A C 1
ATOM 1762 O O . SER A 1 217 ? -17.672 5.437 40.881 1.00 52.50 217 SER A O 1
ATOM 1764 N N . THR A 1 218 ? -18.823 4.042 42.207 1.00 44.34 218 THR A N 1
ATOM 1765 C CA . THR A 1 218 ? -20.152 4.330 41.662 1.00 44.34 218 THR A CA 1
ATOM 1766 C C . THR A 1 218 ? -20.778 5.495 42.426 1.00 44.34 218 THR A C 1
ATOM 1768 O O . THR A 1 218 ? -21.184 5.334 43.576 1.00 44.34 218 THR A O 1
ATOM 1771 N N . THR A 1 219 ? -20.890 6.657 41.786 1.00 55.06 219 THR A N 1
ATOM 1772 C CA . THR A 1 219 ? -21.794 7.738 42.202 1.00 55.06 219 THR A CA 1
ATOM 1773 C C . THR A 1 219 ? -22.934 7.867 41.186 1.00 55.06 219 THR A C 1
ATOM 1775 O O . THR A 1 219 ? -22.680 7.887 39.979 1.00 55.06 219 THR A O 1
ATOM 1778 N N . PRO A 1 220 ? -24.198 7.953 41.638 1.00 47.31 220 PRO A N 1
ATOM 1779 C CA . PRO A 1 220 ? -25.343 8.106 40.754 1.00 47.31 220 PRO A CA 1
ATOM 1780 C C . PRO A 1 220 ? -25.369 9.543 40.228 1.00 47.31 220 PRO A C 1
ATOM 1782 O O . PRO A 1 220 ? -25.484 10.493 41.002 1.00 47.31 220 PRO A O 1
ATOM 1785 N N . THR A 1 221 ? -25.234 9.715 38.912 1.00 49.88 221 THR A N 1
ATOM 1786 C CA . THR A 1 221 ? -25.361 11.034 38.281 1.00 49.88 221 THR A CA 1
ATOM 1787 C C . THR A 1 221 ? -26.798 11.215 37.819 1.00 49.88 221 THR A C 1
ATOM 1789 O O . THR A 1 221 ? -27.257 10.585 36.870 1.00 49.88 221 THR A O 1
ATOM 1792 N N . THR A 1 222 ? -27.513 12.067 38.542 1.00 56.91 222 THR A N 1
ATOM 1793 C CA . THR A 1 222 ? -28.860 12.539 38.241 1.00 56.91 222 THR A CA 1
ATOM 1794 C C . THR A 1 222 ? -28.871 13.240 36.881 1.00 56.91 222 THR A C 1
ATOM 1796 O O . THR A 1 222 ? -28.143 14.209 36.667 1.00 56.91 222 THR A O 1
ATOM 1799 N N . PHE A 1 223 ? -29.708 12.759 35.963 1.00 43.94 223 PHE A N 1
ATOM 1800 C CA . PHE A 1 223 ? -29.978 13.415 34.687 1.00 43.94 223 PHE A CA 1
ATOM 1801 C C . PHE A 1 223 ? -30.640 14.778 34.933 1.00 43.94 223 PHE A C 1
ATOM 1803 O O . PHE A 1 223 ? -31.785 14.846 35.376 1.00 43.94 223 PHE A O 1
ATOM 1810 N N . ILE A 1 224 ? -29.925 15.862 34.626 1.00 55.34 224 ILE A N 1
ATOM 1811 C CA . ILE A 1 224 ? -30.504 17.199 34.472 1.00 55.34 224 ILE A CA 1
ATOM 1812 C C . ILE A 1 224 ? -30.478 17.538 32.984 1.00 55.34 224 ILE A C 1
ATOM 1814 O O . ILE A 1 224 ? -29.427 17.667 32.359 1.00 55.34 224 ILE A O 1
ATOM 1818 N N . THR A 1 225 ? -31.676 17.652 32.431 1.00 48.94 225 THR A N 1
ATOM 1819 C CA . THR A 1 225 ? -32.015 18.051 31.068 1.00 48.94 225 THR A CA 1
ATOM 1820 C C . THR A 1 225 ? -31.345 19.383 30.692 1.00 48.94 225 THR A C 1
ATOM 1822 O O . THR A 1 225 ? -31.590 20.385 31.371 1.00 48.94 225 THR A O 1
ATOM 1825 N N . PRO A 1 226 ? -30.547 19.473 29.610 1.00 53.06 226 PRO A N 1
ATOM 1826 C CA . PRO A 1 226 ? -30.059 20.759 29.141 1.00 53.06 226 PRO A CA 1
ATOM 1827 C C . PRO A 1 226 ? -31.160 21.462 28.341 1.00 53.06 226 PRO A C 1
ATOM 1829 O O . PRO A 1 226 ? -31.626 20.992 27.302 1.00 53.06 226 PRO A O 1
ATOM 1832 N N . ARG A 1 227 ? -31.580 22.620 28.849 1.00 48.59 227 ARG A N 1
ATOM 1833 C CA . ARG A 1 227 ? -32.455 23.573 28.167 1.00 48.59 227 ARG A CA 1
ATOM 1834 C C . ARG A 1 227 ? -31.729 24.107 26.931 1.00 48.59 227 ARG A C 1
ATOM 1836 O O . ARG A 1 227 ? -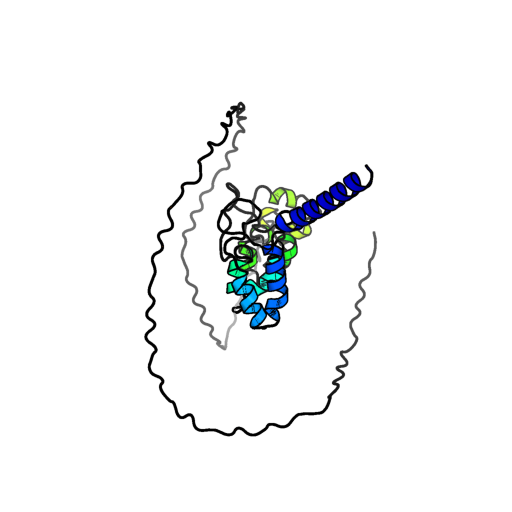30.746 24.839 27.049 1.00 48.59 227 ARG A O 1
ATOM 1843 N N . ILE A 1 228 ? -32.228 23.736 25.755 1.00 52.09 228 ILE A N 1
ATOM 1844 C CA . ILE A 1 228 ? -31.781 24.245 24.456 1.00 52.09 228 ILE A CA 1
ATOM 1845 C C . ILE A 1 228 ? -31.932 25.768 24.473 1.00 52.09 228 ILE A C 1
ATOM 1847 O O . ILE A 1 228 ? -33.045 26.292 24.496 1.00 52.09 228 ILE A O 1
ATOM 1851 N N . THR A 1 229 ? -30.804 26.475 24.506 1.00 51.59 229 THR A N 1
ATOM 1852 C CA . THR A 1 229 ? -30.764 27.925 24.314 1.00 51.59 229 THR A CA 1
ATOM 1853 C C . THR A 1 229 ? -30.238 28.164 22.911 1.00 51.59 229 THR A C 1
ATOM 1855 O O . THR A 1 229 ? -29.068 27.924 22.622 1.00 51.59 229 THR A O 1
ATOM 1858 N N . THR A 1 230 ? -31.137 28.568 22.023 1.00 43.47 230 THR A N 1
ATOM 1859 C CA . THR A 1 230 ? -30.847 28.937 20.640 1.00 43.47 230 THR A CA 1
ATOM 1860 C C . THR A 1 230 ? -29.931 30.158 20.636 1.00 43.47 230 THR A C 1
ATOM 1862 O O . THR A 1 230 ? -30.372 31.267 20.934 1.00 43.47 230 THR A O 1
ATOM 1865 N N . ILE A 1 231 ? -28.649 29.965 20.327 1.00 54.59 231 ILE A N 1
ATOM 1866 C CA . ILE A 1 231 ? -27.715 31.065 20.077 1.00 54.59 231 ILE A CA 1
ATOM 1867 C C . ILE A 1 231 ? -27.715 31.323 18.571 1.00 54.59 231 ILE A C 1
ATOM 1869 O O . ILE A 1 231 ? -27.155 30.559 17.788 1.00 54.59 231 ILE A O 1
ATOM 1873 N N . THR A 1 232 ? -28.366 32.411 18.172 1.00 43.56 232 THR A N 1
ATOM 1874 C CA . THR A 1 232 ? -28.286 32.973 16.823 1.00 43.56 232 THR A CA 1
ATOM 1875 C C . THR A 1 232 ? -26.913 33.622 16.654 1.00 43.56 232 THR A C 1
ATOM 1877 O O . THR A 1 232 ? -26.667 34.706 17.179 1.00 43.56 232 THR A O 1
ATOM 1880 N N . ILE A 1 233 ? -26.002 32.952 15.948 1.00 57.91 233 ILE A N 1
ATOM 1881 C CA . ILE A 1 233 ? -24.687 33.505 15.608 1.00 57.91 233 ILE A CA 1
ATOM 1882 C C . ILE A 1 233 ? -24.824 34.263 14.281 1.00 57.91 233 ILE A C 1
ATOM 1884 O O . ILE A 1 233 ? -25.153 33.683 13.248 1.00 57.91 233 ILE A O 1
ATOM 1888 N N . LEU A 1 234 ? -24.617 35.578 14.339 1.00 51.75 234 LEU A N 1
ATOM 1889 C CA . LEU A 1 234 ? -24.621 36.500 13.203 1.00 51.75 234 LEU A CA 1
ATOM 1890 C C . LEU A 1 234 ? -23.409 36.217 12.285 1.00 51.75 234 LEU A C 1
ATOM 1892 O O . LEU A 1 234 ? -22.322 35.944 12.800 1.00 51.75 234 LEU A O 1
ATOM 1896 N N . PRO A 1 235 ? -23.543 36.287 10.948 1.00 48.34 235 PRO A N 1
ATOM 1897 C CA . PRO A 1 235 ? -22.449 35.969 10.039 1.00 48.34 235 PRO A CA 1
ATOM 1898 C C . PRO A 1 235 ? -21.402 37.088 10.040 1.00 48.34 235 PRO A C 1
ATOM 1900 O O . PRO A 1 235 ? -21.594 38.146 9.441 1.00 48.34 235 PRO A O 1
ATOM 1903 N N . THR A 1 236 ? -20.264 36.851 10.691 1.00 49.69 236 THR A N 1
ATOM 1904 C CA . THR A 1 236 ? -19.099 37.733 10.582 1.00 49.69 236 THR A CA 1
ATOM 1905 C C . THR A 1 236 ? -18.385 37.450 9.264 1.00 49.69 236 THR A C 1
ATOM 1907 O O . THR A 1 236 ? -17.642 36.481 9.119 1.00 49.69 236 THR A O 1
ATOM 1910 N N . THR A 1 237 ? -18.621 38.310 8.278 1.00 44.91 237 THR A N 1
ATOM 1911 C CA . THR A 1 237 ? -17.883 38.372 7.015 1.00 44.91 237 THR A CA 1
ATOM 1912 C C . THR A 1 237 ? -16.403 38.669 7.271 1.00 44.91 237 THR A C 1
ATOM 1914 O O . THR A 1 237 ? -16.013 39.823 7.451 1.00 44.91 237 THR A O 1
ATOM 1917 N N . LEU A 1 238 ? -15.564 37.633 7.270 1.00 50.66 238 LEU A N 1
ATOM 1918 C CA . LEU A 1 238 ? -14.112 37.773 7.193 1.00 50.66 238 LEU A CA 1
ATOM 1919 C C . LEU A 1 238 ? -13.718 38.020 5.732 1.00 50.66 238 LEU A C 1
ATOM 1921 O O . LEU A 1 238 ? -13.823 37.136 4.883 1.00 50.66 238 LEU A O 1
ATOM 1925 N N . LYS A 1 239 ? -13.268 39.246 5.438 1.00 47.72 239 LYS A N 1
ATOM 1926 C CA . LYS A 1 239 ? -12.589 39.581 4.181 1.00 47.72 239 LYS A CA 1
ATOM 1927 C C . LYS A 1 239 ? -11.322 38.733 4.075 1.00 47.72 239 LYS A C 1
ATOM 1929 O O . LYS A 1 239 ? -10.373 38.939 4.826 1.00 47.72 239 LYS A O 1
ATOM 1934 N N . ILE A 1 240 ? -11.321 37.800 3.131 1.00 48.84 240 ILE A N 1
ATOM 1935 C CA . ILE A 1 240 ? -10.144 37.027 2.743 1.00 48.84 240 ILE A CA 1
ATOM 1936 C C . ILE A 1 240 ? -9.218 37.971 1.973 1.00 48.84 240 ILE A C 1
ATOM 1938 O O . ILE A 1 240 ? -9.486 38.340 0.830 1.00 48.84 240 ILE A O 1
ATOM 1942 N N . THR A 1 241 ? -8.145 38.403 2.624 1.00 52.50 241 THR A N 1
ATOM 1943 C CA . THR A 1 241 ? -7.013 39.073 1.981 1.00 52.50 241 THR A CA 1
ATOM 1944 C C . THR A 1 241 ? -6.290 38.051 1.095 1.00 52.50 241 THR A C 1
ATOM 1946 O O . THR A 1 241 ? -6.045 36.932 1.555 1.00 52.50 241 THR A O 1
ATOM 1949 N N . PRO A 1 242 ? -5.949 38.378 -0.165 1.00 58.28 242 PRO A N 1
ATOM 1950 C CA . PRO A 1 242 ? -5.243 37.449 -1.040 1.00 58.28 242 PRO A CA 1
ATOM 1951 C C . PRO A 1 242 ? -3.858 37.091 -0.469 1.00 58.28 242 PRO A C 1
ATOM 1953 O O . PRO A 1 242 ? -3.228 37.929 0.185 1.00 58.28 242 PRO A O 1
ATOM 1956 N N . PRO A 1 243 ? -3.369 35.860 -0.705 1.00 58.75 243 PRO A N 1
ATOM 1957 C CA . PRO A 1 243 ? -2.083 35.413 -0.193 1.00 58.75 243 PRO A CA 1
ATOM 1958 C C . PRO A 1 243 ? -0.945 36.261 -0.771 1.00 58.75 243 PRO A C 1
ATOM 1960 O O . PRO A 1 243 ? -0.819 36.431 -1.984 1.00 58.75 243 PRO A O 1
ATOM 1963 N N . ILE A 1 244 ? -0.109 36.788 0.124 1.00 60.62 244 ILE A N 1
ATOM 1964 C CA . ILE A 1 244 ? 1.115 37.516 -0.210 1.00 60.62 244 ILE A CA 1
ATOM 1965 C C . ILE A 1 244 ? 2.062 36.550 -0.930 1.00 60.62 244 ILE A C 1
ATOM 1967 O O . ILE A 1 244 ? 2.454 35.518 -0.385 1.00 60.62 244 ILE A O 1
ATOM 1971 N N . PHE A 1 245 ? 2.421 36.895 -2.165 1.00 50.00 245 PHE A N 1
ATOM 1972 C CA . PHE A 1 245 ? 3.365 36.149 -2.987 1.00 50.00 245 PHE A CA 1
ATOM 1973 C C . PHE A 1 245 ? 4.782 36.366 -2.442 1.00 50.00 245 PHE A C 1
ATOM 1975 O O . PHE A 1 245 ? 5.375 37.427 -2.634 1.00 50.00 245 PHE A O 1
ATOM 1982 N N . ILE A 1 246 ? 5.319 35.377 -1.727 1.00 63.31 246 ILE A N 1
ATOM 1983 C CA . ILE A 1 246 ? 6.714 35.391 -1.278 1.00 63.31 246 ILE A CA 1
ATOM 1984 C C . ILE A 1 246 ? 7.567 34.819 -2.422 1.00 63.31 246 ILE A C 1
ATOM 1986 O O . ILE A 1 246 ? 7.361 33.663 -2.800 1.00 63.31 246 ILE A O 1
ATOM 1990 N N . PRO A 1 247 ? 8.504 35.590 -3.005 1.00 60.97 247 PRO A N 1
ATOM 1991 C CA . PRO A 1 247 ? 9.381 35.074 -4.046 1.00 60.97 247 PRO A CA 1
ATOM 1992 C C . PRO A 1 247 ? 10.318 33.995 -3.476 1.00 60.97 247 PRO A C 1
ATOM 1994 O O . PRO A 1 247 ? 10.696 34.055 -2.302 1.00 60.97 247 PRO A O 1
ATOM 1997 N N . PRO A 1 248 ? 10.719 33.003 -4.289 1.00 59.00 248 PRO A N 1
ATOM 1998 C CA . PRO A 1 248 ? 11.583 31.923 -3.837 1.00 59.00 248 PRO A CA 1
ATOM 1999 C C . PRO A 1 248 ? 12.933 32.473 -3.366 1.00 59.00 248 PRO A C 1
ATOM 2001 O O . PRO A 1 248 ? 13.679 33.089 -4.128 1.00 59.00 248 PRO A O 1
ATOM 2004 N N . ILE A 1 249 ? 13.253 32.221 -2.096 1.00 63.84 249 ILE A N 1
ATOM 2005 C CA . ILE A 1 249 ? 14.559 32.521 -1.512 1.00 63.84 249 ILE A CA 1
ATOM 2006 C C . ILE A 1 249 ? 15.587 31.585 -2.155 1.00 63.84 249 ILE A C 1
ATOM 2008 O O . ILE A 1 249 ? 15.556 30.367 -1.970 1.00 63.84 249 ILE A O 1
ATOM 2012 N N . TYR A 1 250 ? 16.505 32.168 -2.923 1.00 53.91 250 TYR A N 1
ATOM 2013 C CA . TYR A 1 250 ? 17.642 31.473 -3.512 1.00 53.91 250 TYR A CA 1
ATOM 2014 C C . TYR A 1 250 ? 18.649 31.113 -2.414 1.00 53.91 250 TYR A C 1
ATOM 2016 O O . TYR A 1 250 ? 19.376 31.972 -1.916 1.00 53.91 250 TYR A O 1
ATOM 2024 N N . ILE A 1 251 ? 18.697 29.837 -2.027 1.00 58.72 251 ILE A N 1
ATOM 2025 C CA . ILE A 1 251 ? 19.738 29.321 -1.132 1.00 58.72 251 ILE A CA 1
ATOM 2026 C C . ILE A 1 251 ? 20.916 28.854 -2.002 1.00 58.72 251 ILE A C 1
ATOM 2028 O O . ILE A 1 251 ? 20.757 27.912 -2.786 1.00 58.72 251 ILE A O 1
ATOM 2032 N N . PRO A 1 252 ? 22.107 29.470 -1.889 1.00 54.09 252 PRO A N 1
ATOM 2033 C CA . PRO A 1 252 ? 23.267 29.073 -2.671 1.00 54.09 252 PRO A CA 1
ATOM 2034 C C . PRO A 1 252 ? 23.717 27.669 -2.260 1.00 54.09 252 PRO A C 1
ATOM 2036 O O . PRO A 1 252 ? 24.062 27.395 -1.108 1.00 54.09 252 PRO A O 1
ATOM 2039 N N . ARG A 1 253 ? 23.716 26.759 -3.236 1.00 44.81 253 ARG A N 1
ATOM 2040 C CA . ARG A 1 253 ? 24.157 25.374 -3.077 1.00 44.81 253 ARG A CA 1
ATOM 2041 C C . ARG A 1 253 ? 25.674 25.361 -2.875 1.00 44.81 253 ARG A C 1
ATOM 2043 O O . ARG A 1 253 ? 26.439 25.387 -3.834 1.00 44.81 253 ARG A O 1
ATOM 2050 N N . THR A 1 254 ? 26.121 25.330 -1.623 1.00 49.06 254 THR A N 1
ATOM 2051 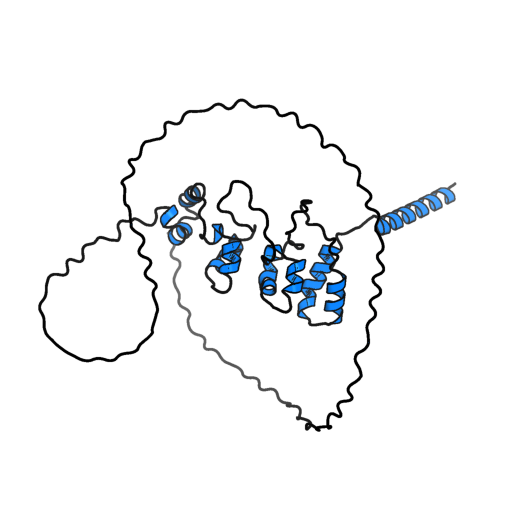C CA . THR A 1 254 ? 27.532 25.128 -1.286 1.00 49.06 254 THR A CA 1
ATOM 2052 C C . THR A 1 254 ? 27.922 23.683 -1.590 1.00 49.06 254 THR A C 1
ATOM 2054 O O . THR A 1 254 ? 27.578 22.733 -0.888 1.00 49.06 254 THR A O 1
ATOM 2057 N N . THR A 1 255 ? 28.656 23.498 -2.682 1.00 44.56 255 THR A N 1
ATOM 2058 C CA . THR A 1 255 ? 29.326 22.245 -3.030 1.00 44.56 255 THR A CA 1
ATOM 2059 C C . THR A 1 255 ? 30.436 21.946 -2.022 1.00 44.56 255 THR A C 1
ATOM 2061 O O . THR A 1 255 ? 31.586 22.332 -2.219 1.00 44.56 255 THR A O 1
ATOM 2064 N N . ARG A 1 256 ? 30.125 21.214 -0.947 1.00 42.38 256 ARG A N 1
ATOM 2065 C CA . ARG A 1 256 ? 31.151 20.485 -0.187 1.00 42.38 256 ARG A CA 1
ATOM 2066 C C . ARG A 1 256 ? 31.509 19.209 -0.948 1.00 42.38 256 ARG A C 1
ATOM 2068 O O . ARG A 1 256 ? 30.780 18.222 -0.911 1.00 42.38 256 ARG A O 1
ATOM 2075 N N . ARG A 1 257 ? 32.656 19.232 -1.637 1.00 43.66 257 ARG A N 1
ATOM 2076 C CA . ARG A 1 257 ? 33.362 18.019 -2.077 1.00 43.66 257 ARG A CA 1
ATOM 2077 C C . ARG A 1 257 ? 33.765 17.230 -0.829 1.00 43.66 257 ARG A C 1
ATOM 2079 O O . ARG A 1 257 ? 34.733 17.581 -0.163 1.00 43.66 257 ARG A O 1
ATOM 2086 N N . ILE A 1 258 ? 33.030 16.168 -0.519 1.00 49.06 258 ILE A N 1
ATOM 2087 C CA . ILE A 1 258 ? 33.498 15.141 0.412 1.00 49.06 258 ILE A CA 1
ATOM 2088 C C . ILE A 1 258 ? 34.392 14.206 -0.403 1.00 49.06 258 ILE A C 1
ATOM 2090 O O . ILE A 1 258 ? 33.914 13.436 -1.235 1.00 49.06 258 ILE A O 1
ATOM 2094 N N . ILE A 1 259 ? 35.704 14.316 -0.202 1.00 53.09 259 ILE A N 1
ATOM 2095 C CA . ILE A 1 259 ? 36.679 13.355 -0.717 1.00 53.09 259 ILE A CA 1
ATOM 2096 C C . ILE A 1 259 ? 36.561 12.113 0.167 1.00 53.09 259 ILE A C 1
ATOM 2098 O O . ILE A 1 259 ? 37.078 12.081 1.279 1.00 53.09 259 ILE A O 1
ATOM 2102 N N . ILE A 1 260 ? 35.837 11.100 -0.308 1.00 49.44 260 ILE A N 1
ATOM 2103 C CA . ILE A 1 260 ? 35.814 9.784 0.331 1.00 49.44 260 ILE A CA 1
ATOM 2104 C C . ILE A 1 260 ? 37.042 9.023 -0.169 1.00 49.44 260 ILE A C 1
ATOM 2106 O O . ILE A 1 260 ? 37.039 8.430 -1.246 1.00 49.44 260 ILE A O 1
ATOM 2110 N N . THR A 1 261 ? 38.117 9.050 0.612 1.00 47.47 261 THR A N 1
ATOM 2111 C CA . THR A 1 261 ? 39.269 8.161 0.448 1.00 47.47 261 THR A CA 1
ATOM 2112 C C . THR A 1 261 ? 38.899 6.768 0.952 1.00 47.47 261 THR A C 1
ATOM 2114 O O . THR A 1 261 ? 39.062 6.432 2.123 1.00 47.47 261 THR A O 1
ATOM 2117 N N . THR A 1 262 ? 38.400 5.914 0.059 1.00 49.16 262 THR A N 1
ATOM 2118 C CA . THR A 1 262 ? 38.258 4.481 0.337 1.00 49.16 262 THR A CA 1
ATOM 2119 C C . THR A 1 262 ? 39.639 3.825 0.372 1.00 49.16 262 THR A C 1
ATOM 2121 O O . THR A 1 262 ? 40.213 3.514 -0.674 1.00 49.16 262 THR A O 1
ATOM 2124 N N . ARG A 1 263 ? 40.179 3.583 1.572 1.00 48.31 263 ARG A N 1
ATOM 2125 C CA . ARG A 1 263 ? 41.272 2.618 1.759 1.00 48.31 263 ARG A CA 1
ATOM 2126 C C . ARG A 1 263 ? 40.726 1.219 1.471 1.00 48.31 263 ARG A C 1
ATOM 2128 O O . ARG A 1 263 ? 39.866 0.726 2.196 1.00 48.31 263 ARG A O 1
ATOM 2135 N N . ARG A 1 264 ? 41.212 0.595 0.392 1.00 54.94 264 ARG A N 1
ATOM 2136 C CA . ARG A 1 264 ? 40.982 -0.827 0.099 1.00 54.94 264 ARG A CA 1
ATOM 2137 C C . ARG A 1 264 ? 41.500 -1.668 1.276 1.00 54.94 264 ARG A C 1
ATOM 2139 O O . ARG A 1 264 ? 42.674 -1.519 1.617 1.00 54.94 264 ARG A O 1
ATOM 2146 N N . PRO A 1 265 ? 40.686 -2.555 1.870 1.00 61.66 265 PRO A N 1
ATOM 2147 C CA . PRO A 1 265 ? 41.205 -3.568 2.775 1.00 61.66 265 PRO A CA 1
ATOM 2148 C C . PRO A 1 265 ? 42.070 -4.575 1.991 1.00 61.66 265 PRO A C 1
ATOM 2150 O O . PRO A 1 265 ? 41.839 -4.787 0.793 1.00 61.66 265 PRO A O 1
ATOM 2153 N N . PRO A 1 266 ? 43.083 -5.175 2.636 1.00 62.34 266 PRO A N 1
ATOM 2154 C CA . PRO A 1 266 ? 43.990 -6.115 1.995 1.00 62.34 266 PRO A CA 1
ATOM 2155 C C . PRO A 1 266 ? 43.246 -7.383 1.565 1.00 62.34 266 PRO A C 1
ATOM 2157 O O . PRO A 1 266 ? 42.389 -7.911 2.273 1.00 62.34 266 PRO A O 1
ATOM 2160 N N . ILE A 1 267 ? 43.600 -7.863 0.375 1.00 57.41 267 ILE A N 1
ATOM 2161 C CA . ILE A 1 267 ? 43.104 -9.103 -0.217 1.00 57.41 267 ILE A CA 1
ATOM 2162 C C . ILE A 1 267 ? 43.640 -10.269 0.620 1.00 57.41 267 ILE A C 1
ATOM 2164 O O . ILE A 1 267 ? 44.792 -10.672 0.466 1.00 57.41 267 ILE A O 1
ATOM 2168 N N . ILE A 1 268 ? 42.808 -10.823 1.501 1.00 61.88 268 ILE A N 1
ATOM 2169 C CA . ILE A 1 268 ? 43.082 -12.114 2.137 1.00 61.88 268 ILE A CA 1
ATOM 2170 C C . ILE A 1 268 ? 42.756 -13.197 1.107 1.00 61.88 268 ILE A C 1
ATOM 2172 O O . ILE A 1 268 ? 41.593 -13.510 0.852 1.00 61.88 268 ILE A O 1
ATOM 2176 N N . ARG A 1 269 ? 43.803 -13.761 0.494 1.00 51.00 269 ARG A N 1
ATOM 2177 C CA . ARG A 1 269 ? 43.720 -14.990 -0.303 1.00 51.00 269 ARG A CA 1
ATOM 2178 C C . ARG A 1 269 ? 43.399 -16.156 0.630 1.00 51.00 269 ARG A C 1
ATOM 2180 O O . ARG A 1 269 ? 44.289 -16.709 1.267 1.00 51.00 269 ARG A O 1
ATOM 2187 N N . THR A 1 270 ? 42.129 -16.531 0.714 1.00 56.81 270 THR A N 1
ATOM 2188 C CA . THR A 1 270 ? 41.718 -17.814 1.287 1.00 56.81 270 THR A CA 1
ATOM 2189 C C . THR A 1 270 ? 41.784 -18.870 0.187 1.00 56.81 270 THR A C 1
ATOM 2191 O O . THR A 1 270 ? 40.990 -18.862 -0.751 1.00 56.81 270 THR A O 1
ATOM 2194 N N . ASN A 1 271 ? 42.760 -19.771 0.294 1.00 53.09 271 ASN A N 1
ATOM 2195 C CA . ASN A 1 271 ? 42.811 -21.007 -0.481 1.00 53.09 271 ASN A CA 1
ATOM 2196 C C . ASN A 1 271 ? 41.653 -21.902 -0.023 1.00 53.09 271 ASN A C 1
ATOM 2198 O O . ASN A 1 271 ? 41.769 -22.611 0.975 1.00 53.09 271 ASN A O 1
ATOM 2202 N N . ILE A 1 272 ? 40.516 -21.836 -0.716 1.00 55.03 272 ILE A N 1
ATOM 2203 C CA . ILE A 1 272 ? 39.405 -22.763 -0.496 1.00 55.03 272 ILE A CA 1
ATOM 2204 C C . ILE A 1 272 ? 39.628 -23.973 -1.394 1.00 55.03 272 ILE A C 1
ATOM 2206 O O . ILE A 1 272 ? 39.544 -23.900 -2.620 1.00 55.03 272 ILE A O 1
ATOM 2210 N N . LEU A 1 273 ? 39.938 -25.078 -0.721 1.00 56.72 273 LEU A N 1
ATOM 2211 C CA . LEU A 1 273 ? 40.020 -26.430 -1.242 1.00 56.72 273 LEU A CA 1
ATOM 2212 C C . LEU A 1 273 ? 38.798 -26.742 -2.122 1.00 56.72 273 LEU A C 1
ATOM 2214 O O . LEU A 1 273 ? 37.645 -26.659 -1.689 1.00 56.72 273 LEU A O 1
ATOM 2218 N N . THR A 1 274 ? 39.073 -27.133 -3.358 1.00 45.31 274 THR A N 1
ATOM 2219 C CA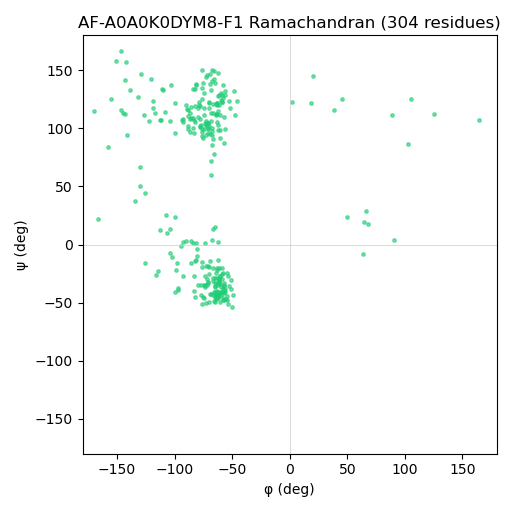 . THR A 1 274 ? 38.137 -27.679 -4.337 1.00 45.31 274 THR A CA 1
ATOM 2220 C C . THR A 1 274 ? 37.507 -28.968 -3.808 1.00 45.31 274 THR A C 1
ATOM 2222 O O . THR A 1 274 ? 38.020 -30.065 -4.007 1.00 45.31 274 THR A O 1
ATOM 2225 N N . ARG A 1 275 ? 36.353 -28.855 -3.142 1.00 48.38 275 ARG A N 1
ATOM 2226 C CA . ARG A 1 275 ? 35.485 -30.003 -2.858 1.00 48.38 275 ARG A CA 1
ATOM 2227 C C . ARG A 1 275 ? 34.545 -30.218 -4.041 1.00 48.38 275 ARG A C 1
ATOM 2229 O O . ARG A 1 275 ? 33.509 -29.569 -4.173 1.00 48.38 275 ARG A O 1
ATOM 2236 N N . THR A 1 276 ? 34.947 -31.142 -4.903 1.00 56.44 276 THR A N 1
ATOM 2237 C CA . THR A 1 276 ? 34.119 -31.764 -5.933 1.00 56.44 276 THR A CA 1
ATOM 2238 C C . THR A 1 276 ? 32.833 -32.298 -5.297 1.00 56.44 276 THR A C 1
ATOM 2240 O O . THR A 1 276 ? 32.855 -33.149 -4.410 1.00 56.44 276 THR A O 1
ATOM 2243 N N . THR A 1 277 ? 31.686 -31.764 -5.716 1.00 59.66 277 THR A N 1
ATOM 2244 C CA . THR A 1 277 ? 30.377 -32.346 -5.401 1.00 59.66 277 THR A CA 1
ATOM 2245 C C . THR A 1 277 ? 29.850 -33.084 -6.633 1.00 59.66 277 THR A C 1
ATOM 2247 O O . THR A 1 277 ? 30.021 -32.610 -7.759 1.00 59.66 277 THR A O 1
ATOM 2250 N N . PRO A 1 278 ? 29.269 -34.281 -6.450 1.00 61.25 278 PRO A N 1
ATOM 2251 C CA . PRO A 1 278 ? 28.929 -35.175 -7.545 1.00 61.25 278 PRO A CA 1
ATOM 2252 C C . PRO A 1 278 ? 27.689 -34.688 -8.302 1.00 61.25 278 PRO A C 1
ATOM 2254 O O . PRO A 1 278 ? 26.694 -34.269 -7.706 1.00 61.25 278 PRO A O 1
ATOM 2257 N N . LYS A 1 279 ? 27.752 -34.799 -9.636 1.00 54.88 279 LYS A N 1
ATOM 2258 C CA . LYS A 1 279 ? 26.625 -34.656 -10.569 1.00 54.88 279 LYS A CA 1
ATOM 2259 C C . LYS A 1 279 ? 25.434 -35.483 -10.070 1.00 54.88 279 LYS A C 1
ATOM 2261 O O . LYS A 1 279 ? 25.482 -36.710 -10.097 1.00 54.88 279 LYS A O 1
ATOM 2266 N N . ARG A 1 280 ? 24.358 -34.817 -9.641 1.00 59.81 280 ARG A N 1
ATOM 2267 C CA . ARG A 1 280 ? 23.077 -35.474 -9.350 1.00 59.81 280 ARG A CA 1
ATOM 2268 C C . ARG A 1 280 ? 22.287 -35.667 -10.655 1.00 59.81 280 ARG A C 1
ATOM 2270 O O . ARG A 1 280 ? 22.211 -34.724 -11.445 1.00 59.81 280 ARG A O 1
ATOM 2277 N N . PRO A 1 281 ? 21.720 -36.860 -10.898 1.00 65.06 281 PRO A N 1
ATOM 2278 C CA . PRO A 1 281 ? 21.044 -37.187 -12.142 1.00 65.06 281 PRO A CA 1
ATOM 2279 C C . PRO A 1 281 ? 19.653 -36.552 -12.238 1.00 65.06 281 PRO A C 1
ATOM 2281 O O . PRO A 1 281 ? 18.950 -36.332 -11.253 1.00 65.06 281 PRO A O 1
ATOM 2284 N N . ARG A 1 282 ? 19.288 -36.281 -13.488 1.00 58.91 282 ARG A N 1
ATOM 2285 C CA . ARG A 1 282 ? 18.009 -35.787 -14.000 1.00 58.91 282 ARG A CA 1
ATOM 2286 C C . ARG A 1 282 ? 16.894 -36.811 -13.712 1.00 58.91 282 ARG A C 1
ATOM 2288 O O . ARG A 1 282 ? 17.013 -37.928 -14.208 1.00 58.91 282 ARG A O 1
ATOM 2295 N N . PRO A 1 283 ? 15.805 -36.478 -12.995 1.00 66.88 283 PRO A N 1
ATOM 2296 C CA . PRO A 1 283 ? 14.636 -37.339 -12.962 1.00 66.88 283 PRO A CA 1
ATOM 2297 C C . PRO A 1 283 ? 13.722 -36.966 -14.130 1.00 66.88 283 PRO A C 1
ATOM 2299 O O . PRO A 1 283 ? 13.010 -35.963 -14.122 1.00 66.88 283 PRO A O 1
ATOM 2302 N N . THR A 1 284 ? 13.781 -37.784 -15.173 1.00 52.88 284 THR A N 1
ATOM 2303 C CA . THR A 1 284 ? 12.654 -38.016 -16.069 1.00 52.88 284 THR A CA 1
ATOM 2304 C C . THR A 1 284 ? 11.573 -38.796 -15.326 1.00 52.88 284 THR A C 1
ATOM 2306 O O . THR A 1 284 ? 11.881 -39.681 -14.530 1.00 52.88 284 THR A O 1
ATOM 2309 N N . THR A 1 285 ? 10.324 -38.504 -15.688 1.00 59.22 285 THR A N 1
ATOM 2310 C CA . THR A 1 285 ? 9.116 -39.354 -15.675 1.00 59.22 285 THR A CA 1
ATOM 2311 C C . THR A 1 285 ? 7.963 -38.740 -14.887 1.00 59.22 285 THR A C 1
ATOM 2313 O O . THR A 1 285 ? 7.991 -38.570 -13.672 1.00 59.22 285 THR A O 1
ATOM 2316 N N . ARG A 1 286 ? 6.934 -38.397 -15.665 1.00 48.72 286 ARG A N 1
ATOM 2317 C CA . ARG A 1 286 ? 5.603 -37.961 -15.260 1.00 48.72 286 ARG A CA 1
ATOM 2318 C C . ARG A 1 286 ? 4.966 -39.020 -14.357 1.00 48.72 286 ARG A C 1
ATOM 2320 O O . ARG A 1 286 ? 4.831 -40.161 -14.785 1.00 48.72 286 ARG A O 1
ATOM 2327 N N . LEU A 1 287 ? 4.471 -38.617 -13.189 1.00 57.22 287 LEU A N 1
ATOM 2328 C CA . LEU A 1 287 ? 3.380 -39.324 -12.525 1.00 57.22 287 LEU A CA 1
ATOM 2329 C C . LEU A 1 287 ? 2.155 -38.408 -12.538 1.00 57.22 287 LEU A C 1
ATOM 2331 O O . LEU A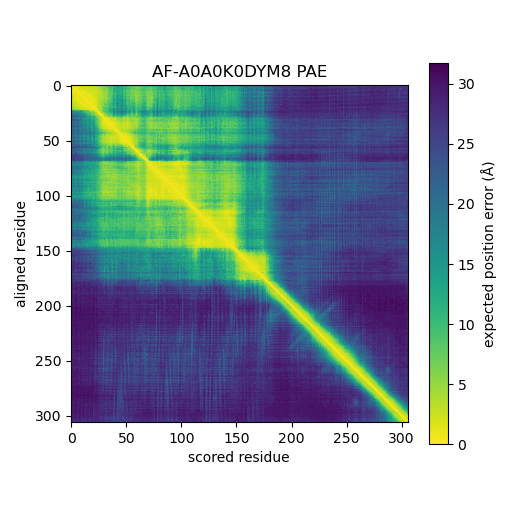 1 287 ? 2.109 -37.385 -11.860 1.00 57.22 287 LEU A O 1
ATOM 2335 N N . ILE A 1 288 ? 1.183 -38.763 -13.374 1.00 56.78 288 ILE A N 1
ATOM 2336 C CA . ILE A 1 288 ? -0.161 -38.191 -13.357 1.00 56.78 288 ILE A CA 1
ATOM 2337 C C . ILE A 1 288 ? -0.870 -38.838 -12.168 1.00 56.78 288 ILE A C 1
ATOM 2339 O O . ILE A 1 288 ? -1.335 -39.971 -12.265 1.00 56.78 288 ILE A O 1
ATOM 2343 N N . VAL A 1 289 ? -0.942 -38.137 -11.039 1.00 56.91 289 VAL A N 1
ATOM 2344 C CA . VAL A 1 289 ? -1.826 -38.528 -9.937 1.00 56.91 289 VAL A CA 1
ATOM 2345 C C . VAL A 1 289 ? -3.184 -37.880 -10.194 1.00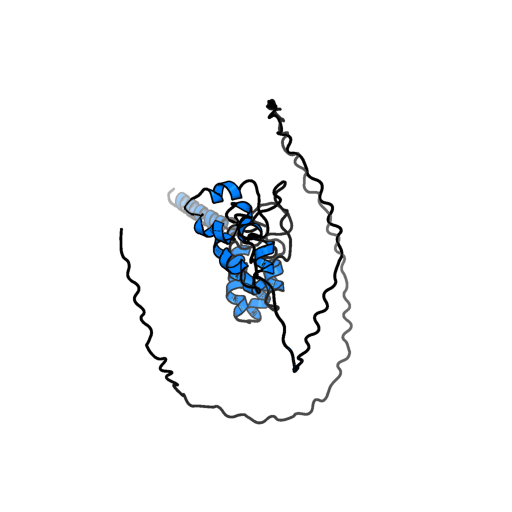 56.91 289 VAL A C 1
ATOM 2347 O O . VAL A 1 289 ? -3.389 -36.697 -9.938 1.00 56.91 289 VAL A O 1
ATOM 2350 N N . ARG A 1 290 ? -4.115 -38.666 -10.747 1.00 52.91 290 ARG A N 1
ATOM 2351 C CA . ARG A 1 290 ? -5.552 -38.370 -10.710 1.00 52.91 290 ARG A CA 1
ATOM 2352 C C . ARG A 1 290 ? -6.026 -38.558 -9.269 1.00 52.91 290 ARG A C 1
ATOM 2354 O O . ARG A 1 290 ? -6.249 -39.684 -8.841 1.00 52.91 290 ARG A O 1
ATOM 2361 N N . THR A 1 291 ? -6.209 -37.472 -8.529 1.00 60.03 291 THR A N 1
ATOM 2362 C CA . THR A 1 291 ? -7.020 -37.484 -7.309 1.00 60.03 291 THR A CA 1
ATOM 2363 C C . THR A 1 291 ? -8.488 -37.312 -7.693 1.00 60.03 291 THR A C 1
ATOM 2365 O O . THR A 1 291 ? -8.971 -36.220 -7.983 1.00 60.03 291 THR A O 1
ATOM 2368 N N . THR A 1 292 ? -9.216 -38.425 -7.724 1.00 59.69 292 THR A N 1
ATOM 2369 C CA . THR A 1 292 ? -10.681 -38.441 -7.707 1.00 59.69 292 THR A CA 1
ATOM 2370 C C . THR A 1 292 ? -11.157 -38.034 -6.313 1.00 59.69 292 THR A C 1
ATOM 2372 O O . THR A 1 292 ? -11.212 -38.866 -5.410 1.00 59.69 292 THR A O 1
ATOM 2375 N N . LEU A 1 293 ? -11.477 -36.752 -6.121 1.00 59.31 293 LEU A N 1
ATOM 2376 C CA . LEU A 1 293 ? -12.228 -36.298 -4.948 1.00 59.31 293 LEU A CA 1
ATOM 2377 C C . LEU A 1 293 ? -13.718 -36.664 -5.115 1.00 59.31 293 LEU A C 1
ATOM 2379 O O . LEU A 1 293 ? -14.279 -36.480 -6.201 1.00 59.31 293 LEU A O 1
ATOM 2383 N N . PRO A 1 294 ? -14.369 -37.205 -4.071 1.00 60.59 294 PRO A N 1
ATOM 2384 C CA . PRO A 1 294 ? -15.714 -37.753 -4.165 1.00 60.59 294 PRO A CA 1
ATOM 2385 C C . PRO A 1 294 ? -16.791 -36.661 -4.261 1.00 60.59 294 PRO A C 1
ATOM 2387 O O . PRO A 1 294 ? -16.878 -35.744 -3.449 1.00 60.59 294 PRO A O 1
ATOM 2390 N N . ARG A 1 295 ? -17.673 -36.828 -5.252 1.00 49.94 295 ARG A N 1
ATOM 2391 C CA . ARG A 1 295 ? -19.007 -36.214 -5.351 1.00 49.94 295 ARG A CA 1
ATOM 2392 C C . ARG A 1 295 ? -19.875 -36.692 -4.175 1.00 49.94 295 ARG A C 1
ATOM 2394 O O . ARG A 1 295 ? -20.200 -37.874 -4.147 1.00 49.94 295 ARG A O 1
ATOM 2401 N N . ARG A 1 296 ? -20.279 -35.793 -3.268 1.00 56.59 296 ARG A N 1
ATOM 2402 C CA . ARG A 1 296 ? -21.460 -35.820 -2.352 1.00 56.59 296 ARG A CA 1
ATOM 2403 C C . ARG A 1 296 ? -21.172 -34.745 -1.292 1.00 56.59 296 ARG A C 1
ATOM 2405 O O . ARG A 1 296 ? -20.207 -34.876 -0.564 1.00 56.59 296 ARG A O 1
ATOM 2412 N N . PHE A 1 297 ? -21.829 -33.591 -1.279 1.00 53.56 297 PHE A N 1
ATOM 2413 C CA . PHE A 1 297 ? -23.189 -33.410 -0.782 1.00 53.56 297 PHE A CA 1
ATOM 2414 C C . PHE A 1 297 ? -23.915 -32.321 -1.590 1.00 53.56 297 PHE A C 1
ATOM 2416 O O . PHE A 1 297 ? -23.562 -31.147 -1.542 1.00 53.56 297 PHE A O 1
ATOM 2423 N N . ARG A 1 298 ? -24.974 -32.720 -2.303 1.00 49.91 298 ARG A N 1
ATOM 2424 C CA . ARG A 1 298 ? -26.129 -31.853 -2.562 1.00 49.91 298 ARG A CA 1
ATOM 2425 C C . ARG A 1 298 ? -26.962 -31.878 -1.284 1.00 49.91 298 ARG A C 1
ATOM 2427 O O . ARG A 1 298 ? -27.441 -32.950 -0.923 1.00 49.91 298 ARG A O 1
ATOM 2434 N N . SER A 1 299 ? -27.177 -30.738 -0.640 1.00 58.53 299 SER A N 1
ATOM 2435 C CA . SER A 1 299 ? -28.337 -30.565 0.230 1.00 58.53 299 SER A CA 1
ATOM 2436 C C . SER A 1 299 ? -29.190 -29.446 -0.364 1.00 58.53 299 SER A C 1
ATOM 2438 O O . SER A 1 299 ? -28.771 -28.303 -0.525 1.00 58.53 299 SER A O 1
ATOM 2440 N N . ASN A 1 300 ? -30.369 -29.860 -0.820 1.00 48.66 300 ASN A N 1
ATOM 2441 C CA . ASN A 1 300 ? -31.491 -28.995 -1.121 1.00 48.66 300 ASN A CA 1
ATOM 2442 C C . ASN A 1 300 ? -31.897 -28.280 0.169 1.00 48.66 300 ASN A C 1
ATOM 2444 O O . ASN A 1 300 ? -32.244 -28.961 1.134 1.00 48.66 300 ASN A O 1
ATOM 2448 N N . LYS A 1 301 ? -32.023 -26.954 0.153 1.00 59.00 301 LYS A N 1
ATOM 2449 C CA . LYS A 1 301 ? -33.089 -26.302 0.918 1.00 59.00 301 LYS A CA 1
ATOM 2450 C C . LYS A 1 301 ? -33.801 -25.291 0.034 1.00 59.00 301 LYS A C 1
ATOM 2452 O O . LYS A 1 301 ? -33.192 -24.498 -0.673 1.00 59.00 301 LYS A O 1
ATOM 2457 N N . ARG A 1 302 ? -35.115 -25.490 0.014 1.00 58.88 302 ARG A N 1
ATOM 2458 C CA . ARG A 1 302 ? -36.119 -24.904 -0.860 1.00 58.88 302 ARG A CA 1
ATOM 2459 C C . ARG A 1 302 ? -36.286 -23.423 -0.549 1.00 58.88 302 ARG A C 1
ATOM 2461 O O . ARG A 1 302 ? -36.396 -23.050 0.614 1.00 58.88 302 ARG A O 1
ATOM 2468 N N . ILE A 1 303 ? -36.394 -22.642 -1.613 1.00 62.59 303 ILE A N 1
ATOM 2469 C CA . ILE A 1 303 ? -37.089 -21.361 -1.635 1.00 62.59 303 ILE A CA 1
ATOM 2470 C C . ILE A 1 303 ? -38.585 -21.682 -1.508 1.00 62.59 303 ILE A C 1
ATOM 2472 O O . ILE A 1 303 ? -39.116 -22.445 -2.315 1.00 62.59 303 ILE A O 1
ATOM 2476 N N . PHE A 1 304 ? -39.245 -21.131 -0.493 1.00 64.88 304 PHE A N 1
ATOM 2477 C CA . PHE A 1 304 ? -40.693 -20.944 -0.473 1.00 64.88 304 PHE A CA 1
ATOM 2478 C C . PHE A 1 304 ? -40.943 -19.444 -0.360 1.00 64.88 304 PHE A C 1
ATOM 2480 O O . PHE A 1 304 ? -40.426 -18.794 0.543 1.00 64.88 304 PHE A O 1
ATOM 2487 N N . TRP A 1 305 ? -41.699 -18.930 -1.323 1.00 63.75 305 TRP A N 1
ATOM 2488 C CA . TRP A 1 305 ? -42.248 -17.584 -1.333 1.00 63.75 305 TRP A CA 1
ATOM 2489 C C . TRP A 1 305 ? -43.394 -17.468 -0.326 1.00 63.75 305 TRP A C 1
ATOM 2491 O O . TRP A 1 305 ? -44.211 -18.387 -0.205 1.00 63.75 305 TRP A O 1
ATOM 2501 N N . LYS A 1 306 ? -43.491 -16.300 0.302 1.00 68.12 306 LYS A N 1
ATOM 2502 C CA . LYS A 1 306 ? -44.750 -15.591 0.507 1.00 68.12 306 LYS A CA 1
ATOM 2503 C C . LYS A 1 306 ? -44.492 -14.107 0.305 1.00 68.12 306 LYS A C 1
ATOM 2505 O O . LYS A 1 306 ? -43.387 -13.675 0.697 1.00 68.12 306 LYS A O 1
#

pLDDT: mean 71.48, std 16.46, range [42.38, 97.12]

Foldseek 3Di:
DVVVVVVVVVVVVVVVVVCCVVPVDPPVVLAVLLVQLVVCVVVVDPVSVVSNVVSLDVPQDDPVPDPPPADASYPVVVVVQVLCPPPSSVVVCCRHPVDLSVVDDDDDPPPDPDDAQDPCLQVCLVQCPPPVCVVSSCVRVVPSSLVDDPLVPVCVLCPDPVCVVVCLVRVCPSSVNPPVPPPDPDPPPDDDDDDDYDDDDDDDDDDDDDDDDDDDDDDDDDDDDDDDDDDDDDDDDDDDDDDDDDPDDDDDPDDDPDPPPDDDDDDDDDPDDDDDDDDDDDDDDDDDDPDPDDDDDDDDDDDDDD

Mean predicted aligned error: 20.27 Å

Solvent-accessible surface area (backbone atoms only — not comparable to full-atom values): 20929 Å² total; per-residue (Å²): 117,69,69,64,55,52,53,51,53,52,50,51,54,51,52,51,52,50,44,42,71,76,62,61,64,82,57,67,56,58,51,59,54,47,52,53,34,65,74,47,58,81,69,73,42,66,68,56,52,54,51,43,65,67,64,64,56,93,77,69,75,50,92,79,77,57,84,65,95,34,49,47,67,44,98,61,39,68,88,46,48,71,38,46,72,36,80,88,36,28,71,56,31,54,65,41,18,13,35,72,54,62,73,39,72,65,85,74,64,88,92,58,95,46,59,52,75,44,94,64,30,74,86,46,38,78,40,44,79,37,78,96,38,18,74,66,40,38,76,34,16,19,35,65,49,59,76,33,72,49,74,82,61,54,48,60,47,47,71,33,80,90,38,32,78,57,34,57,71,68,32,23,81,72,56,57,62,55,63,84,78,82,79,71,84,76,81,80,74,77,77,85,83,89,84,87,86,90,82,88,84,87,81,91,76,92,74,89,77,83,84,77,88,73,87,84,80,88,72,90,80,79,88,74,83,82,79,87,72,87,77,86,78,76,88,79,83,76,82,80,74,80,82,81,86,77,75,86,81,84,75,81,84,76,82,76,83,77,83,80,80,78,77,78,77,82,86,79,84,74,88,75,78,86,75,85,75,81,88,77,82,84,86,83,80,88,78,88,80,82,78,84,77,80,91,79,83,89,76,90,79,82,89,77,91,131

Organism: Strongyloides stercoralis (NCBI:txid6248)

Sequence (306 aa):
MIYMSLFLTIHFIITISIFYQYFGYAKNTCNEDILFCIKNFRKNNEEVKKKCQKFFRNDCPCSDGNYTSCCDLVDNCLDYDEYCREKSSRLYMKKVCPYTCGFCERPDPVGVECFDKFDKCFERRHRCWYEEYSIMVTRRCSYTCGICTNKTELAKDCESPIYQDYMSVMCTDTCGYCSEDYTSSTLSINSEPTLKQNNTITTSKISTSIIINVPSSTTPTTFITPRITTITILPTTLKITPPIFIPPIYIPRTTRRIIITTRRPPIIRTNILTRTTPKRPRPTTRLIVRTTLPRRFRSNKRIFWK

Radius of gyration: 34.51 Å; Cα contacts (8 Å, |Δi|>4): 151; chains: 1; bounding box: 89×79×104 Å

InterPro domains:
  IPR003582 ShKT domain [PF01549] (69-104)
  IPR003582 ShKT domain [PF01549] (113-148)
  IPR003582 ShKT domain [PF01549] (155-178)
  IPR003582 ShKT domain [PS51670] (62-104)
  IPR003582 ShKT domain [SM00254] (69-105)
  IPR003582 ShKT domain [SM00254] (113-149)

Secondary structure (DSSP, 8-state):
-HHHHHHHHHHHHHHHHHHHHHTTT---HHHHHHHHHHHHHTT--HHHHHHHHHH--TT---TTS---S---SSTTGGGGHHHHH-HHHHHHHHHHSTTTTTSS-PPPPTT-SS-BSSTTTGGGGGGGG-HHHHHHHHTTBTTTTTSS--HHHHHHHHT-TTTHHHHHHH-TTTTT-S-GGGS---------------------------------------------------------PPPP-PPP---------------PPP---------PPP-PPP------------------------